Protein AF-A0A1N6M0A9-F1 (afdb_monomer)

Mean predicted aligned error: 18.54 Å

Sequence (261 aa):
MPAAARLGDNGSGHGCFPATPIMAGSGDVSINGKPAARVGDAIDCGGSVAAGSGNVLIGDTPYKSPTHKCGEGAAMEQSPFLRIQPLAEAPPFDWASLPFVEEVYERSAKNKQKVVEEKNSDVSGKINSQHLELVTRHPNAHSIARHGGSVTDEQLMHRALTGVAPDGHVKVVKGKTIFPPMSSAFHSDELLVRADQAVRNNGALQAIIAQNPNKSILTLTPKDVGDLGVDLGRGFERIAGSKFNPELQGATNMVENLRSV

Structure (mmCIF, N/CA/C/O backbone):
data_AF-A0A1N6M0A9-F1
#
_entry.id   AF-A0A1N6M0A9-F1
#
loop_
_atom_site.group_PDB
_atom_site.id
_atom_site.type_symbol
_atom_site.label_atom_id
_atom_site.label_alt_id
_atom_site.label_comp_id
_atom_site.label_asym_id
_atom_site.label_entity_id
_atom_site.label_seq_id
_atom_site.pdbx_PDB_ins_code
_atom_site.Cartn_x
_atom_site.Cartn_y
_atom_site.Cartn_z
_atom_site.occupancy
_atom_site.B_iso_or_equiv
_atom_site.auth_seq_id
_atom_site.auth_comp_id
_atom_site.auth_asym_id
_atom_site.auth_atom_id
_atom_site.pdbx_PDB_model_num
ATOM 1 N N . MET A 1 1 ? -16.000 -31.097 -6.245 1.00 53.91 1 MET A N 1
ATOM 2 C CA . MET A 1 1 ? -15.061 -30.190 -5.550 1.00 53.91 1 MET A CA 1
ATOM 3 C C . MET A 1 1 ? -13.866 -31.018 -5.106 1.00 53.91 1 MET A C 1
ATOM 5 O O . MET A 1 1 ? -14.115 -32.105 -4.592 1.00 53.91 1 MET A O 1
ATOM 9 N N . PRO A 1 2 ? -12.618 -30.588 -5.353 1.00 79.75 2 PRO A N 1
ATOM 10 C CA . PRO A 1 2 ? -11.449 -31.284 -4.820 1.00 79.75 2 PRO A CA 1
ATOM 11 C C . PRO A 1 2 ? -11.450 -31.245 -3.285 1.00 79.75 2 PRO A C 1
ATOM 13 O O . PRO A 1 2 ? -12.026 -30.336 -2.683 1.00 79.75 2 PRO A O 1
ATOM 16 N N . ALA A 1 3 ? -10.834 -32.249 -2.661 1.00 86.00 3 ALA A N 1
ATOM 17 C CA . ALA A 1 3 ? -10.652 -32.281 -1.213 1.00 86.00 3 ALA A CA 1
ATOM 18 C C . ALA A 1 3 ? -9.662 -31.192 -0.764 1.00 86.00 3 ALA A C 1
ATOM 20 O O . ALA A 1 3 ? -8.793 -30.777 -1.530 1.00 86.00 3 ALA A O 1
ATOM 21 N N . ALA A 1 4 ? -9.792 -30.738 0.482 1.00 89.38 4 ALA A N 1
ATOM 22 C CA . ALA A 1 4 ? -8.858 -29.781 1.060 1.00 89.38 4 ALA A CA 1
ATOM 23 C C . ALA A 1 4 ? -7.528 -30.460 1.422 1.00 89.38 4 ALA A C 1
ATOM 25 O O . ALA A 1 4 ? -7.531 -31.532 2.030 1.00 89.38 4 ALA A O 1
ATOM 26 N N . ALA A 1 5 ? -6.415 -29.814 1.076 1.00 92.44 5 ALA A N 1
ATOM 27 C CA . ALA A 1 5 ? -5.075 -30.259 1.444 1.00 92.44 5 ALA A CA 1
ATOM 28 C C . ALA A 1 5 ? -4.729 -29.840 2.881 1.00 92.44 5 ALA A C 1
ATOM 30 O O . ALA A 1 5 ? -5.163 -28.790 3.367 1.00 92.44 5 ALA A O 1
ATOM 31 N N . ARG A 1 6 ? -3.953 -30.673 3.575 1.00 95.50 6 ARG A N 1
ATOM 32 C CA . ARG A 1 6 ? -3.575 -30.501 4.984 1.00 95.50 6 ARG A CA 1
ATOM 33 C C . ARG A 1 6 ? -2.117 -30.882 5.199 1.00 95.50 6 ARG A C 1
ATOM 35 O O . ARG A 1 6 ? -1.514 -31.562 4.370 1.00 95.50 6 ARG A O 1
ATOM 42 N N . LEU A 1 7 ? -1.578 -30.507 6.354 1.00 91.19 7 LEU A N 1
ATOM 43 C CA . LEU A 1 7 ? -0.257 -30.933 6.801 1.00 91.19 7 LEU A CA 1
ATOM 44 C C . LEU A 1 7 ? -0.112 -32.464 6.714 1.00 91.19 7 LEU A C 1
ATOM 46 O O . LEU A 1 7 ? -0.933 -33.221 7.246 1.00 91.19 7 LEU A O 1
ATOM 50 N N . GLY A 1 8 ? 0.948 -32.912 6.044 1.00 89.56 8 GLY A N 1
ATOM 51 C CA . GLY A 1 8 ? 1.260 -34.320 5.821 1.00 89.56 8 GLY A CA 1
ATOM 52 C C . GLY A 1 8 ? 0.481 -35.010 4.695 1.00 89.56 8 GLY A C 1
ATOM 53 O O . GLY A 1 8 ? 0.678 -36.208 4.505 1.00 89.56 8 GLY A O 1
ATOM 54 N N . ASP A 1 9 ? -0.398 -34.319 3.959 1.00 93.62 9 ASP A N 1
ATOM 55 C CA . ASP A 1 9 ? -0.931 -34.858 2.701 1.00 93.62 9 ASP A CA 1
ATOM 56 C C . ASP A 1 9 ? 0.176 -34.799 1.617 1.00 93.62 9 ASP A C 1
ATOM 58 O O . ASP A 1 9 ? 0.979 -33.862 1.589 1.00 93.62 9 ASP A O 1
ATOM 62 N N . ASN A 1 10 ? 0.251 -35.811 0.744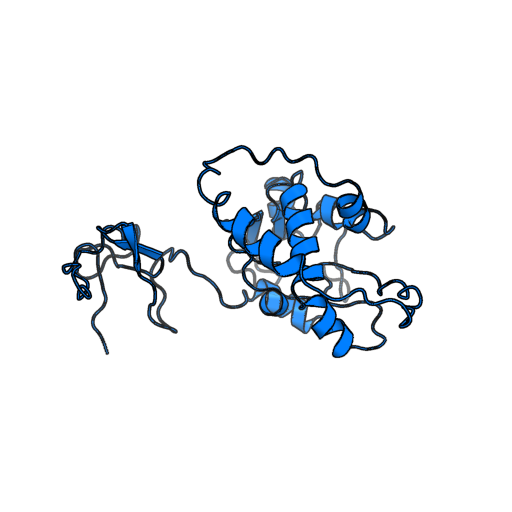 1.00 89.19 10 ASN A N 1
ATOM 63 C CA . ASN A 1 10 ? 1.337 -35.956 -0.237 1.00 89.19 10 ASN A CA 1
ATOM 64 C C . ASN A 1 10 ? 1.018 -35.294 -1.583 1.00 89.19 10 ASN A C 1
ATOM 66 O O . ASN A 1 10 ? -0.089 -35.427 -2.107 1.00 89.19 10 ASN A O 1
ATOM 70 N N . GLY A 1 11 ? 2.028 -34.656 -2.181 1.00 83.12 11 GLY A N 1
ATOM 71 C CA . GLY A 1 11 ? 2.017 -34.270 -3.592 1.00 83.12 11 GLY A CA 1
ATOM 72 C C . GLY A 1 11 ? 2.179 -35.474 -4.529 1.00 83.12 11 GLY A C 1
ATOM 73 O O . GLY A 1 11 ? 2.496 -36.579 -4.099 1.00 83.12 11 GLY A O 1
ATOM 74 N N . SER A 1 12 ? 1.993 -35.270 -5.835 1.00 82.69 12 SER A N 1
ATOM 75 C CA . SER A 1 12 ? 2.065 -36.354 -6.832 1.00 82.69 12 SER A CA 1
ATOM 76 C C . SER A 1 12 ? 3.487 -36.821 -7.173 1.00 82.69 12 SER A C 1
ATOM 78 O O . SER A 1 12 ? 3.640 -37.847 -7.831 1.00 82.69 12 SER A O 1
ATOM 80 N N . GLY A 1 13 ? 4.518 -36.065 -6.780 1.00 79.38 13 GLY A N 1
ATOM 81 C CA . GLY A 1 13 ? 5.868 -36.204 -7.337 1.00 79.38 13 GLY A CA 1
ATOM 82 C C . GLY A 1 13 ? 5.934 -35.773 -8.810 1.00 79.38 13 GLY A C 1
ATOM 83 O O . GLY A 1 13 ? 4.913 -35.416 -9.411 1.00 79.38 13 GLY A O 1
ATOM 84 N N . HIS A 1 14 ? 7.139 -35.777 -9.388 1.00 78.75 14 HIS A N 1
ATOM 85 C CA . HIS A 1 14 ? 7.357 -35.511 -10.816 1.00 78.75 14 HIS A CA 1
ATOM 86 C C . HIS A 1 14 ? 8.746 -35.966 -11.297 1.00 78.75 14 HIS A C 1
ATOM 88 O O . HIS A 1 14 ? 9.762 -35.761 -10.632 1.00 78.75 14 HIS A O 1
ATOM 94 N N . GLY A 1 15 ? 8.825 -36.514 -12.513 1.00 88.88 15 GLY A N 1
ATOM 95 C CA . GLY A 1 15 ? 10.093 -36.962 -13.098 1.00 88.88 15 GLY A CA 1
ATOM 96 C C . GLY A 1 15 ? 10.781 -38.021 -12.231 1.00 88.88 15 GLY A C 1
ATOM 97 O O . GLY A 1 15 ? 10.191 -39.056 -11.938 1.00 88.88 15 GLY A O 1
ATOM 98 N N . CYS A 1 16 ? 12.021 -37.754 -11.816 1.00 89.50 16 CYS A N 1
ATOM 99 C CA . CYS A 1 16 ? 12.779 -38.603 -10.893 1.00 89.50 16 CYS A CA 1
ATOM 100 C C . CYS A 1 16 ? 12.588 -38.244 -9.405 1.00 89.50 16 CYS A C 1
ATOM 102 O O . CYS A 1 16 ? 13.242 -38.846 -8.555 1.00 89.50 16 CYS A O 1
ATOM 104 N N . PHE A 1 17 ? 11.711 -37.288 -9.076 1.00 75.94 17 PHE A N 1
ATOM 105 C CA . PHE A 1 17 ? 11.435 -36.879 -7.699 1.00 75.94 17 PHE A CA 1
ATOM 106 C C . PHE A 1 17 ? 10.178 -37.582 -7.168 1.00 75.94 17 PHE A C 1
ATOM 108 O O . PHE A 1 17 ? 9.117 -37.487 -7.800 1.00 75.94 17 PHE A O 1
ATOM 115 N N . PRO A 1 18 ? 10.269 -38.288 -6.024 1.00 86.38 18 PRO A N 1
ATOM 116 C CA . PRO A 1 18 ? 9.131 -38.986 -5.443 1.00 86.38 18 PRO A CA 1
ATOM 117 C C . PRO A 1 18 ? 8.077 -38.007 -4.907 1.00 86.38 18 PRO A C 1
ATOM 119 O O . PRO A 1 18 ? 8.319 -36.810 -4.755 1.00 86.38 18 PRO A O 1
ATOM 122 N N . ALA A 1 19 ? 6.895 -38.538 -4.599 1.00 85.69 19 ALA A N 1
ATOM 123 C CA . ALA A 1 19 ? 5.874 -37.821 -3.847 1.00 85.69 19 ALA A CA 1
ATOM 124 C C . ALA A 1 19 ? 6.408 -37.405 -2.468 1.00 85.69 19 ALA A C 1
ATOM 126 O O . ALA A 1 19 ? 6.946 -38.236 -1.736 1.00 85.69 19 ALA A O 1
ATOM 127 N N . THR A 1 20 ? 6.224 -36.136 -2.110 1.00 82.12 20 THR A N 1
ATOM 128 C CA . THR A 1 20 ? 6.644 -35.569 -0.825 1.00 82.12 20 THR A CA 1
ATOM 129 C C . THR A 1 20 ? 5.464 -34.946 -0.077 1.00 82.12 20 THR A C 1
ATOM 131 O O . THR A 1 20 ? 4.518 -34.465 -0.717 1.00 82.12 20 THR A O 1
ATOM 134 N N . PRO A 1 21 ? 5.483 -34.963 1.268 1.00 90.19 21 PRO A N 1
ATOM 135 C CA . PRO A 1 21 ? 4.423 -34.382 2.078 1.00 90.19 21 PRO A CA 1
ATOM 136 C C . PRO A 1 21 ? 4.511 -32.855 2.151 1.00 90.19 21 PRO A C 1
ATOM 138 O O . PRO A 1 21 ? 5.579 -32.247 2.017 1.00 90.19 21 PRO A O 1
ATOM 141 N N . ILE A 1 22 ? 3.366 -32.241 2.445 1.00 88.62 22 ILE A N 1
ATOM 142 C CA . ILE A 1 22 ? 3.285 -30.854 2.907 1.00 88.62 22 ILE A CA 1
ATOM 143 C C . ILE A 1 22 ? 3.792 -30.780 4.353 1.00 88.62 22 ILE A C 1
ATOM 145 O O . ILE A 1 22 ? 3.324 -31.533 5.208 1.00 88.62 22 ILE A O 1
ATOM 149 N N . MET A 1 23 ? 4.715 -29.855 4.624 1.00 89.12 23 MET A N 1
ATOM 150 C CA . MET A 1 23 ? 5.458 -29.746 5.888 1.00 89.12 23 MET A CA 1
ATOM 151 C C . MET A 1 23 ? 5.064 -28.543 6.753 1.00 89.12 23 MET A C 1
ATOM 153 O O . MET A 1 23 ? 5.483 -28.459 7.905 1.00 89.12 23 MET A O 1
ATOM 157 N N . ALA A 1 24 ? 4.232 -27.638 6.236 1.00 84.69 24 ALA A N 1
ATOM 158 C CA . ALA A 1 24 ? 3.674 -26.514 6.985 1.00 84.69 24 ALA A CA 1
ATOM 159 C C . ALA A 1 24 ? 2.161 -26.371 6.741 1.00 84.69 24 ALA A C 1
ATOM 161 O O . ALA A 1 24 ? 1.627 -26.876 5.756 1.00 84.69 24 ALA A O 1
ATOM 162 N N . GLY A 1 25 ? 1.463 -25.703 7.656 1.00 86.38 25 GLY A N 1
ATOM 163 C CA . GLY A 1 25 ? 0.024 -25.454 7.571 1.00 86.38 25 GLY A CA 1
ATOM 164 C C . GLY A 1 25 ? -0.399 -24.286 8.461 1.00 86.38 25 GLY A C 1
ATOM 165 O O . GLY A 1 25 ? 0.423 -23.700 9.163 1.00 86.38 25 GLY A O 1
ATOM 166 N N . SER A 1 26 ? -1.686 -23.943 8.439 1.00 88.31 26 SER A N 1
ATOM 167 C CA . SER A 1 26 ? -2.262 -22.867 9.256 1.00 88.31 26 SER A CA 1
ATOM 168 C C . SER A 1 26 ? -2.139 -23.134 10.763 1.00 88.31 26 SER A C 1
ATOM 170 O O . SER A 1 26 ? -2.416 -24.243 11.216 1.00 88.31 26 SER A O 1
ATOM 172 N N . GLY A 1 27 ? -1.789 -22.101 11.539 1.00 85.31 27 GLY A N 1
ATOM 173 C CA . GLY A 1 27 ? -1.813 -22.148 13.007 1.00 85.31 27 GLY A CA 1
ATOM 174 C C . GLY A 1 27 ? -3.225 -22.141 13.604 1.00 85.31 27 GLY A C 1
ATOM 175 O O . GLY A 1 27 ? -3.448 -22.766 14.637 1.00 85.31 27 GLY A O 1
ATOM 176 N N . ASP A 1 28 ? -4.185 -21.517 12.915 1.00 84.56 28 ASP A N 1
ATOM 177 C CA . ASP A 1 28 ? -5.530 -21.266 13.456 1.00 84.56 28 ASP A CA 1
ATOM 178 C C . ASP A 1 28 ? -6.629 -22.133 12.834 1.00 84.56 28 ASP A C 1
ATOM 180 O O . ASP A 1 28 ? -7.705 -22.289 13.414 1.00 84.56 28 ASP A O 1
ATOM 184 N N . VAL A 1 29 ? -6.396 -22.701 11.644 1.00 89.31 29 VAL A N 1
ATOM 185 C CA . VAL A 1 29 ? -7.403 -23.505 10.939 1.00 89.31 29 VAL A CA 1
ATOM 186 C C . VAL A 1 29 ? -6.952 -24.950 10.795 1.00 89.31 29 VAL A C 1
ATOM 188 O O . VAL A 1 29 ? -5.959 -25.261 10.134 1.00 89.31 29 VAL A O 1
ATOM 191 N N . SER A 1 30 ? -7.755 -25.856 11.352 1.00 92.12 30 SER A N 1
ATOM 192 C CA . SER A 1 30 ? -7.597 -27.299 11.186 1.00 92.12 30 SER A CA 1
ATOM 193 C C . SER A 1 30 ? -8.731 -27.895 10.349 1.00 92.12 30 SER A C 1
ATOM 195 O O . SER A 1 30 ? -9.885 -27.479 10.435 1.00 92.12 30 SER A O 1
ATOM 197 N N . ILE A 1 31 ? -8.404 -28.891 9.526 1.00 92.19 31 ILE A N 1
ATOM 198 C CA . ILE A 1 31 ? -9.356 -29.669 8.729 1.00 92.19 31 ILE A CA 1
ATOM 199 C C . ILE A 1 31 ? -9.177 -31.132 9.110 1.00 92.19 31 ILE A C 1
ATOM 201 O O . ILE A 1 31 ? -8.108 -31.713 8.922 1.00 92.19 31 ILE A O 1
ATOM 205 N N . ASN A 1 32 ? -10.230 -31.740 9.658 1.00 93.38 32 ASN A N 1
ATOM 206 C CA . ASN A 1 32 ? -10.194 -33.109 10.186 1.00 93.38 32 ASN A CA 1
ATOM 207 C C . ASN A 1 32 ? -9.021 -33.333 11.164 1.00 93.38 32 ASN A C 1
ATOM 209 O O . ASN A 1 32 ? -8.300 -34.325 11.059 1.00 93.38 32 ASN A O 1
ATOM 213 N N . GLY A 1 33 ? -8.793 -32.376 12.070 1.00 93.44 33 GLY A N 1
ATOM 214 C CA . GLY A 1 33 ? -7.777 -32.472 13.124 1.00 93.44 33 GLY A CA 1
ATOM 215 C C . GLY A 1 33 ? -6.327 -32.254 12.678 1.00 93.44 33 GLY A C 1
ATOM 216 O O . GLY A 1 33 ? -5.425 -32.413 13.494 1.00 93.44 33 GLY A O 1
ATOM 217 N N . LYS A 1 34 ? -6.080 -31.883 11.416 1.00 91.19 34 LYS A N 1
ATOM 218 C CA . LYS A 1 34 ? -4.745 -31.516 10.917 1.00 91.19 34 LYS A CA 1
ATOM 219 C C . LYS A 1 34 ? -4.715 -30.057 10.454 1.00 91.19 34 LYS A C 1
ATOM 221 O O . LYS A 1 34 ? -5.723 -29.611 9.904 1.00 91.19 34 LYS A O 1
ATOM 226 N N . PRO A 1 35 ? -3.594 -29.331 10.612 1.00 92.31 35 PRO A N 1
ATOM 227 C CA . PRO A 1 35 ? -3.441 -27.982 10.066 1.00 92.31 35 PRO A CA 1
ATOM 228 C C . PRO A 1 35 ? -3.775 -27.928 8.572 1.00 92.31 35 PRO A C 1
ATOM 230 O O . PRO A 1 35 ? -3.326 -28.782 7.804 1.00 92.31 35 PRO A O 1
ATOM 233 N N . ALA A 1 36 ? -4.583 -26.955 8.158 1.00 92.81 36 ALA A N 1
ATOM 234 C CA . ALA A 1 36 ? -4.953 -26.777 6.758 1.00 92.81 36 ALA A CA 1
ATOM 235 C C . ALA A 1 36 ? -3.766 -26.247 5.940 1.00 92.81 36 ALA A C 1
ATOM 237 O O . ALA A 1 36 ? -3.101 -25.308 6.376 1.00 92.81 36 ALA A O 1
ATOM 238 N N . ALA A 1 37 ? -3.517 -26.822 4.762 1.00 89.44 37 ALA A N 1
ATOM 239 C CA . ALA A 1 37 ? -2.456 -26.369 3.868 1.00 89.44 37 ALA A CA 1
ATOM 240 C C . ALA A 1 37 ? -2.929 -25.207 2.983 1.00 89.44 37 ALA A C 1
ATOM 242 O O . ALA A 1 37 ? -4.099 -25.123 2.599 1.00 89.44 37 ALA A O 1
ATOM 243 N N . ARG A 1 38 ? -2.002 -24.313 2.648 1.00 89.56 38 ARG A N 1
ATOM 244 C CA . ARG A 1 38 ? -2.238 -23.037 1.969 1.00 89.56 38 ARG A CA 1
ATOM 245 C C . ARG A 1 38 ? -1.181 -22.793 0.902 1.00 89.56 38 ARG A C 1
ATOM 247 O O . ARG A 1 38 ? -0.107 -23.385 0.929 1.00 89.56 38 ARG A O 1
ATOM 254 N N . VAL A 1 39 ? -1.467 -21.864 -0.010 1.00 85.06 39 VAL A N 1
ATOM 255 C CA . VAL A 1 39 ? -0.461 -21.361 -0.959 1.00 85.06 39 VAL A CA 1
ATOM 256 C C . VAL A 1 39 ? 0.724 -20.789 -0.183 1.00 85.06 39 VAL A C 1
ATOM 258 O O . VAL A 1 39 ? 0.529 -19.997 0.737 1.00 85.06 39 VAL A O 1
ATOM 261 N N . GLY A 1 40 ? 1.934 -21.197 -0.560 1.00 80.75 40 GLY A N 1
ATOM 262 C CA . GLY A 1 40 ? 3.181 -20.794 0.087 1.00 80.75 40 GLY A CA 1
ATOM 263 C C . GLY A 1 40 ? 3.647 -21.695 1.235 1.00 80.75 40 GLY A C 1
ATOM 264 O O . GLY A 1 40 ? 4.806 -21.578 1.623 1.00 80.75 40 GLY A O 1
ATOM 265 N N . ASP A 1 41 ? 2.823 -22.621 1.742 1.00 85.38 41 ASP A N 1
ATOM 266 C CA . ASP A 1 41 ? 3.274 -23.565 2.773 1.00 85.38 41 ASP A CA 1
ATOM 267 C C . ASP A 1 41 ? 4.352 -24.513 2.202 1.00 85.38 41 ASP A C 1
ATOM 269 O O . ASP A 1 41 ? 4.263 -24.971 1.057 1.00 85.38 41 ASP A O 1
ATOM 273 N N . ALA A 1 42 ? 5.393 -24.782 2.996 1.00 81.56 42 ALA A N 1
ATOM 274 C CA . ALA A 1 42 ? 6.561 -25.558 2.582 1.00 81.56 42 ALA A CA 1
ATOM 275 C C . ALA A 1 42 ? 6.236 -27.040 2.318 1.00 81.56 42 ALA A C 1
ATOM 277 O O . ALA A 1 42 ? 5.402 -27.642 3.001 1.00 81.56 42 ALA A O 1
ATOM 278 N N . ILE A 1 43 ? 6.959 -27.642 1.371 1.00 83.25 43 ILE A N 1
ATOM 279 C CA . ILE A 1 43 ? 6.996 -29.094 1.132 1.00 83.25 43 ILE A CA 1
ATOM 280 C C . ILE A 1 43 ? 8.404 -29.636 1.403 1.00 83.25 43 ILE A C 1
ATOM 282 O O . ILE A 1 43 ? 9.387 -28.899 1.338 1.00 83.25 43 ILE A O 1
ATOM 286 N N . ASP A 1 44 ? 8.506 -30.934 1.676 1.00 79.19 44 ASP A N 1
ATOM 287 C CA . ASP A 1 44 ? 9.741 -31.573 2.164 1.00 79.19 44 ASP A CA 1
ATOM 288 C C . ASP A 1 44 ? 10.957 -31.422 1.225 1.00 79.19 44 ASP A C 1
ATOM 290 O O . ASP A 1 44 ? 12.096 -31.317 1.666 1.00 79.19 44 ASP A O 1
ATOM 294 N N . CYS A 1 45 ? 10.737 -31.311 -0.089 1.00 73.81 45 CYS A N 1
ATOM 295 C CA . CYS A 1 45 ? 11.818 -31.156 -1.072 1.00 73.81 45 CYS A CA 1
ATOM 296 C C . CYS A 1 45 ? 12.320 -29.708 -1.250 1.00 73.81 45 CYS A C 1
ATOM 298 O O . CYS A 1 45 ? 12.977 -29.409 -2.247 1.00 73.81 45 CYS A O 1
ATOM 300 N N . GLY A 1 46 ? 11.984 -28.799 -0.328 1.00 74.75 46 GLY A N 1
ATOM 301 C CA . GLY A 1 46 ? 12.406 -27.393 -0.367 1.00 74.75 46 GLY A CA 1
ATOM 302 C C . GLY A 1 46 ? 11.576 -26.492 -1.288 1.00 74.75 46 GLY A C 1
ATOM 303 O O . GLY A 1 46 ? 11.962 -25.354 -1.539 1.00 74.75 46 GLY A O 1
ATOM 304 N N . GLY A 1 47 ? 10.446 -26.987 -1.801 1.00 77.75 47 GLY A N 1
ATOM 305 C CA . GLY A 1 47 ? 9.469 -26.187 -2.544 1.00 77.75 47 GLY A CA 1
ATOM 306 C C . GLY A 1 47 ? 8.356 -25.628 -1.652 1.00 77.75 47 GLY A C 1
ATOM 307 O O . GLY A 1 47 ? 8.383 -25.763 -0.426 1.00 77.75 47 GLY A O 1
ATOM 308 N N . SER A 1 48 ? 7.313 -25.087 -2.280 1.00 85.06 48 SER A N 1
ATOM 309 C CA . SER A 1 48 ? 6.078 -24.683 -1.602 1.00 85.06 48 SER A CA 1
ATOM 310 C C . SER A 1 48 ? 4.835 -24.951 -2.454 1.00 85.06 48 SER A C 1
ATOM 312 O O . SER A 1 48 ? 4.919 -25.178 -3.664 1.00 85.06 48 SER A O 1
ATOM 314 N N . VAL A 1 49 ? 3.660 -24.945 -1.821 1.00 79.94 49 VAL A N 1
ATOM 315 C CA . VAL A 1 49 ? 2.370 -25.072 -2.513 1.00 79.94 49 VAL A CA 1
ATOM 316 C C . VAL A 1 49 ? 2.165 -23.873 -3.445 1.00 79.94 49 VAL A C 1
ATOM 318 O O . VAL A 1 49 ? 1.993 -22.743 -2.992 1.00 79.94 49 VAL A O 1
ATOM 321 N N . ALA A 1 50 ? 2.158 -24.125 -4.754 1.00 79.75 50 ALA A N 1
ATOM 322 C CA . ALA A 1 50 ? 2.180 -23.070 -5.769 1.00 79.75 50 ALA A CA 1
ATOM 323 C C . ALA A 1 50 ? 0.809 -22.438 -6.078 1.00 79.75 50 ALA A C 1
ATOM 325 O O . ALA A 1 50 ? 0.752 -21.315 -6.573 1.00 79.75 50 ALA A O 1
ATOM 326 N N . ALA A 1 51 ? -0.297 -23.146 -5.828 1.00 77.75 51 ALA A N 1
ATOM 327 C CA . ALA A 1 51 ? -1.643 -22.694 -6.183 1.00 77.75 51 ALA A CA 1
ATOM 328 C C . ALA A 1 51 ? -2.709 -23.243 -5.224 1.00 77.75 51 ALA A C 1
ATOM 330 O O . ALA A 1 51 ? -2.513 -24.270 -4.576 1.00 77.75 51 ALA A O 1
ATOM 331 N N . GLY A 1 52 ? -3.845 -22.548 -5.145 1.00 82.00 52 GLY A N 1
ATOM 332 C CA . GLY A 1 52 ? -4.971 -22.878 -4.273 1.00 82.00 52 GLY A CA 1
ATOM 333 C C . GLY A 1 52 ? -6.310 -22.471 -4.888 1.00 82.00 52 GLY A C 1
ATOM 334 O O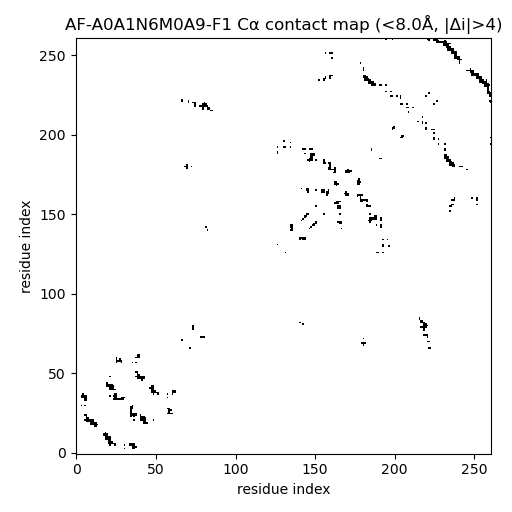 . GLY A 1 52 ? -6.397 -22.174 -6.079 1.00 82.00 52 GLY A O 1
ATOM 335 N N . SER A 1 53 ? -7.370 -22.468 -4.081 1.00 77.81 53 SER A N 1
ATOM 336 C CA . SER A 1 53 ? -8.693 -22.031 -4.539 1.00 77.81 53 SER A CA 1
ATOM 337 C C . SER A 1 53 ? -8.722 -20.524 -4.812 1.00 77.81 53 SER A C 1
ATOM 339 O O . SER A 1 53 ? -8.201 -19.741 -4.024 1.00 77.81 53 SER A O 1
ATOM 341 N N . GLY A 1 54 ? -9.393 -20.101 -5.886 1.00 73.94 54 GLY A N 1
ATOM 342 C CA . GLY A 1 54 ? -9.566 -18.680 -6.213 1.00 73.94 54 GLY A CA 1
ATOM 343 C C . GLY A 1 54 ? -10.611 -17.948 -5.359 1.00 73.94 54 GLY A C 1
ATOM 344 O O . GLY A 1 54 ? -10.713 -16.728 -5.437 1.00 73.94 54 GLY A O 1
ATOM 345 N N . ASN A 1 55 ? -11.413 -18.669 -4.569 1.00 72.62 55 ASN A N 1
ATOM 346 C CA . ASN A 1 55 ? -12.523 -18.101 -3.794 1.00 72.62 55 ASN A CA 1
ATOM 347 C C . ASN A 1 55 ? -12.630 -18.628 -2.351 1.00 72.62 55 ASN A C 1
ATOM 349 O O . ASN A 1 55 ? -13.579 -18.280 -1.652 1.00 72.62 55 ASN A O 1
ATOM 353 N N . VAL A 1 56 ? -11.686 -19.459 -1.901 1.00 76.88 56 VAL A N 1
ATOM 354 C CA . VAL A 1 56 ? -11.624 -19.957 -0.518 1.00 76.88 56 VAL A CA 1
ATOM 355 C C . VAL A 1 56 ? -10.256 -19.609 0.055 1.00 76.88 56 VAL A C 1
ATOM 357 O O . VAL A 1 56 ? -9.238 -20.032 -0.485 1.00 76.88 56 VAL A O 1
ATOM 360 N N . LEU A 1 57 ? -10.252 -18.847 1.150 1.00 81.69 57 LEU A N 1
ATOM 361 C CA . LEU A 1 57 ? -9.062 -18.392 1.871 1.00 81.69 57 LEU A CA 1
ATOM 362 C C . LEU A 1 57 ? -9.064 -19.025 3.268 1.00 81.69 57 LEU A C 1
ATOM 364 O O . LEU A 1 57 ? -10.118 -19.080 3.902 1.00 81.69 57 LEU A O 1
ATOM 368 N N . ILE A 1 58 ? -7.916 -19.521 3.739 1.00 79.88 58 ILE A N 1
ATOM 369 C CA . ILE A 1 58 ? -7.821 -20.317 4.972 1.00 79.88 58 ILE A CA 1
ATOM 370 C C . ILE A 1 58 ? -6.784 -19.713 5.928 1.00 79.88 58 ILE A C 1
ATOM 372 O O . ILE A 1 58 ? -5.589 -19.733 5.641 1.00 79.88 58 ILE A O 1
ATOM 376 N N . GLY A 1 59 ? -7.242 -19.233 7.090 1.00 74.38 59 GLY A N 1
ATOM 377 C CA . GLY A 1 59 ? -6.395 -18.631 8.132 1.00 74.38 59 GLY A CA 1
ATOM 378 C C . GLY A 1 59 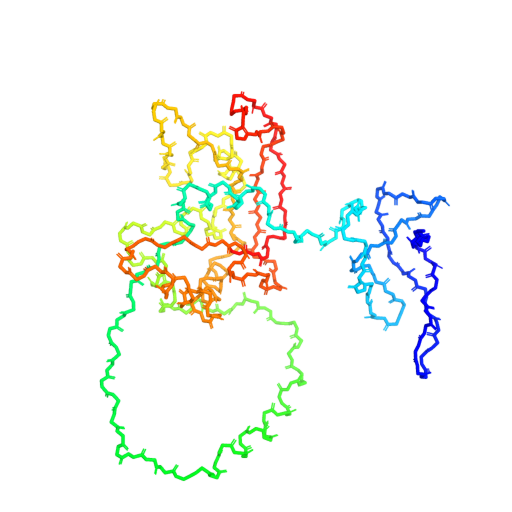? -5.549 -17.459 7.617 1.00 74.38 59 GLY A C 1
ATOM 379 O O . GLY A 1 59 ? -5.938 -16.776 6.666 1.00 74.38 59 GLY A O 1
ATOM 380 N N . ASP A 1 60 ? -4.348 -17.295 8.182 1.00 62.28 60 ASP A N 1
ATOM 381 C CA . ASP A 1 60 ? -3.363 -16.257 7.819 1.00 62.28 60 ASP A CA 1
ATOM 382 C C . ASP A 1 60 ? -2.606 -16.549 6.516 1.00 62.28 60 ASP A C 1
ATOM 384 O O . ASP A 1 60 ? -1.388 -16.393 6.451 1.00 62.28 60 ASP A O 1
ATOM 388 N N . THR A 1 61 ? -3.275 -17.119 5.508 1.00 50.78 61 THR A N 1
ATOM 389 C CA . THR A 1 61 ? -2.684 -17.415 4.188 1.00 50.78 61 THR A CA 1
ATOM 390 C C . THR A 1 61 ? -1.681 -16.313 3.795 1.00 50.78 61 THR A C 1
ATOM 392 O O . THR A 1 61 ? -2.114 -15.162 3.689 1.00 50.78 61 THR A O 1
ATOM 395 N N . PRO A 1 62 ? -0.386 -16.615 3.541 1.00 43.81 62 PRO A N 1
ATOM 396 C CA . PRO A 1 62 ? 0.630 -15.617 3.173 1.00 43.81 62 PRO A CA 1
ATOM 397 C C . PRO A 1 62 ? 0.423 -15.058 1.751 1.00 43.81 62 PRO A C 1
ATOM 399 O O . PRO A 1 62 ? 1.345 -14.577 1.100 1.00 43.81 62 PRO A O 1
ATOM 402 N N . TYR A 1 63 ? -0.813 -15.104 1.256 1.00 36.72 63 TYR A N 1
ATOM 403 C CA . TYR A 1 63 ? -1.221 -14.558 -0.017 1.00 36.72 63 TYR A CA 1
ATOM 404 C C . TYR A 1 63 ? -2.587 -13.876 0.114 1.00 36.72 63 TYR A C 1
ATOM 406 O O . TYR A 1 63 ? -3.645 -14.488 -0.036 1.00 36.72 63 TYR A O 1
ATOM 414 N N . LYS A 1 64 ? -2.543 -12.563 0.358 1.00 34.81 64 LYS A N 1
ATOM 415 C CA . LYS A 1 64 ? -3.519 -11.614 -0.178 1.00 34.81 64 LYS A CA 1
ATOM 416 C C . LYS A 1 64 ? -2.831 -10.850 -1.310 1.00 34.81 64 LYS A C 1
ATOM 418 O O . LYS A 1 64 ? -2.158 -9.861 -1.067 1.00 34.81 64 LYS A O 1
ATOM 423 N N . SER A 1 65 ? -3.042 -11.260 -2.555 1.00 40.94 65 SER A N 1
ATOM 424 C CA . SER A 1 65 ? -3.286 -10.255 -3.589 1.00 40.94 65 SER A CA 1
ATOM 425 C C . SER A 1 65 ? -4.664 -10.565 -4.168 1.00 40.94 65 SER A C 1
ATOM 427 O O . SER A 1 65 ? -4.924 -11.633 -4.718 1.00 40.94 65 SER A O 1
ATOM 429 N N . PRO A 1 66 ? -5.633 -9.729 -3.801 1.00 41.25 66 PRO A N 1
ATOM 430 C CA . PRO A 1 66 ? -6.243 -8.855 -4.782 1.00 41.25 66 PRO A CA 1
ATOM 431 C C . PRO A 1 66 ? -6.153 -7.431 -4.243 1.00 41.25 66 PRO A C 1
ATOM 433 O O . PRO A 1 66 ? -5.878 -7.240 -3.062 1.00 41.25 66 PRO A O 1
ATOM 436 N N . THR A 1 67 ? -6.387 -6.409 -5.060 1.00 41.91 67 THR A N 1
ATOM 437 C CA . THR A 1 67 ? -6.516 -5.045 -4.532 1.00 41.91 67 THR A CA 1
ATOM 438 C C . THR A 1 67 ? -7.298 -5.006 -3.240 1.00 41.91 67 THR A C 1
ATOM 440 O O . THR A 1 67 ? -8.489 -5.318 -3.214 1.00 41.91 67 THR A O 1
ATOM 443 N N . HIS A 1 68 ? -6.616 -4.608 -2.175 1.00 41.44 68 HIS A N 1
ATOM 444 C CA . HIS A 1 68 ? -7.275 -4.263 -0.942 1.00 41.44 68 HIS A CA 1
ATOM 445 C C . HIS A 1 68 ? -8.302 -3.161 -1.256 1.00 41.44 68 HIS A C 1
ATOM 447 O O . HIS A 1 68 ? -8.014 -2.233 -2.021 1.00 41.44 68 HIS A O 1
ATOM 453 N N . LYS A 1 69 ? -9.481 -3.199 -0.617 1.00 41.41 69 LYS A N 1
ATOM 454 C CA . LYS A 1 69 ? -10.436 -2.067 -0.629 1.00 41.41 69 LYS A CA 1
ATOM 455 C C . LYS A 1 69 ? -9.771 -0.738 -0.233 1.00 41.41 69 LYS A C 1
ATOM 457 O O . LYS A 1 69 ? -10.301 0.331 -0.532 1.00 41.41 69 LYS A O 1
ATOM 462 N N . CYS A 1 70 ? -8.602 -0.796 0.411 1.00 40.25 70 CYS A N 1
ATOM 463 C CA . CYS A 1 70 ? -7.790 0.367 0.731 1.00 40.25 70 CYS A CA 1
ATOM 464 C C . CYS A 1 70 ? -7.233 1.112 -0.499 1.00 40.25 70 CYS A C 1
ATOM 466 O O . CYS A 1 70 ? -7.099 2.330 -0.436 1.00 40.25 70 CYS A O 1
ATOM 468 N N . GLY A 1 71 ? -6.992 0.427 -1.623 1.00 41.88 71 GLY A N 1
ATOM 469 C CA . GLY A 1 71 ? -6.596 1.045 -2.893 1.00 41.88 71 GLY A CA 1
ATOM 470 C C . GLY A 1 71 ? -7.786 1.418 -3.780 1.00 41.88 71 GLY A C 1
ATOM 471 O O . GLY A 1 71 ? -7.703 2.348 -4.575 1.00 41.88 71 GLY A O 1
ATOM 472 N N . GLU A 1 72 ? -8.927 0.744 -3.615 1.00 41.31 72 GLU A N 1
ATOM 473 C CA . GLU A 1 72 ? -10.138 0.981 -4.413 1.00 41.31 72 GLU A CA 1
ATOM 474 C C . GLU A 1 72 ? -10.753 2.363 -4.141 1.00 41.31 72 GLU A C 1
ATOM 476 O O . GLU A 1 72 ? -11.149 3.066 -5.068 1.00 41.31 72 GLU A O 1
ATOM 481 N N . GLY A 1 73 ? -10.757 2.810 -2.879 1.00 43.22 73 GLY A N 1
ATOM 482 C CA . GLY A 1 73 ? -11.217 4.154 -2.515 1.00 43.22 73 GLY A CA 1
ATOM 483 C C . GLY A 1 73 ? -10.320 5.272 -3.058 1.00 43.22 73 GLY A C 1
ATOM 484 O O . GLY A 1 73 ? -10.832 6.282 -3.536 1.00 43.22 73 GLY A O 1
ATOM 485 N N . ALA A 1 74 ? -8.997 5.077 -3.037 1.00 44.09 74 ALA A N 1
ATOM 486 C CA . ALA A 1 74 ? -8.036 6.017 -3.612 1.00 44.09 74 ALA A CA 1
ATOM 487 C C . ALA A 1 74 ? -8.143 6.073 -5.146 1.00 44.09 74 ALA A C 1
ATOM 489 O O . ALA A 1 74 ? -8.102 7.164 -5.712 1.00 44.09 74 ALA A O 1
ATOM 490 N N . ALA A 1 75 ? -8.375 4.929 -5.797 1.00 39.09 75 ALA A N 1
ATOM 491 C CA . ALA A 1 75 ? -8.598 4.819 -7.237 1.00 39.09 75 ALA A CA 1
ATOM 492 C C . ALA A 1 75 ? -9.921 5.469 -7.687 1.00 39.09 75 ALA A C 1
ATOM 494 O O . ALA A 1 75 ? -9.934 6.239 -8.645 1.00 39.09 75 ALA A O 1
ATOM 495 N N . MET A 1 76 ? -11.025 5.222 -6.970 1.00 40.91 76 MET A N 1
ATOM 496 C CA . MET A 1 76 ? -12.338 5.823 -7.257 1.00 40.91 76 MET A CA 1
ATOM 497 C C . MET A 1 76 ? -12.371 7.339 -7.010 1.00 40.91 76 MET A C 1
ATOM 499 O O . MET A 1 76 ? -13.113 8.050 -7.682 1.00 40.91 76 MET A O 1
ATOM 503 N N . GLU A 1 77 ? -11.593 7.841 -6.046 1.00 42.84 77 GLU A N 1
ATOM 504 C CA . GLU A 1 77 ? -11.540 9.269 -5.687 1.00 42.84 77 GLU A CA 1
ATOM 505 C C . GLU A 1 77 ? -10.360 10.027 -6.312 1.00 42.84 77 GLU A C 1
ATOM 507 O O . GLU A 1 77 ? -10.162 11.195 -5.981 1.00 42.84 77 GLU A O 1
ATOM 512 N N . GLN A 1 78 ? -9.556 9.383 -7.167 1.00 43.09 78 GLN A N 1
ATOM 513 C CA . GLN A 1 78 ? -8.333 9.963 -7.746 1.00 43.09 78 GLN A CA 1
ATOM 514 C C . GLN A 1 78 ? -7.389 10.558 -6.680 1.00 43.09 78 GLN A C 1
ATOM 516 O O . GLN A 1 78 ? -6.813 11.632 -6.848 1.00 43.09 78 GLN A O 1
ATOM 521 N N . SER A 1 79 ? -7.247 9.873 -5.541 1.00 43.62 79 SER A N 1
ATOM 522 C CA . SER A 1 79 ? -6.340 10.291 -4.465 1.00 43.62 79 SER A CA 1
ATOM 523 C C . SER A 1 79 ? -4.906 9.917 -4.854 1.00 43.62 79 SER A C 1
ATOM 525 O O . SER A 1 79 ? -4.638 8.728 -5.011 1.00 43.62 79 SER A O 1
ATOM 527 N N . PRO A 1 80 ? -3.969 10.863 -5.029 1.00 36.41 80 PRO A N 1
ATOM 528 C CA . PRO A 1 80 ? -2.602 10.524 -5.413 1.00 36.41 80 PRO A CA 1
ATOM 529 C C . PRO A 1 80 ? -1.867 9.867 -4.236 1.00 36.41 80 PRO A C 1
ATOM 531 O O . PRO A 1 80 ? -1.783 10.459 -3.160 1.00 36.41 80 PRO A O 1
ATOM 534 N N . PHE A 1 81 ? -1.335 8.658 -4.442 1.00 40.12 81 PHE A N 1
ATOM 535 C CA . PHE A 1 81 ? -0.443 7.988 -3.482 1.00 40.12 81 PHE A CA 1
ATOM 536 C C . PHE A 1 81 ? 1.024 8.418 -3.680 1.00 40.12 81 PHE A C 1
ATOM 538 O O . PHE A 1 81 ? 1.766 8.552 -2.715 1.00 40.12 81 PHE A O 1
ATOM 545 N N . LEU A 1 82 ? 1.409 8.776 -4.911 1.00 37.84 82 LEU A N 1
ATOM 546 C CA . LEU A 1 82 ? 2.680 9.417 -5.254 1.00 37.84 82 LEU A CA 1
ATOM 547 C C . LEU A 1 82 ? 2.437 10.434 -6.382 1.00 37.84 82 LEU A C 1
ATOM 549 O O . LEU A 1 82 ? 1.813 10.107 -7.390 1.00 37.84 82 LEU A O 1
ATOM 553 N N . ARG A 1 83 ? 2.912 11.676 -6.227 1.00 35.81 83 ARG A N 1
ATOM 554 C CA . ARG A 1 83 ? 2.837 12.718 -7.266 1.00 35.81 83 ARG A CA 1
ATOM 555 C C . ARG A 1 83 ? 4.153 12.716 -8.048 1.00 35.81 83 ARG A C 1
ATOM 557 O O . ARG A 1 83 ? 5.158 13.198 -7.538 1.00 35.81 83 ARG A O 1
ATOM 564 N N . ILE A 1 84 ? 4.150 12.169 -9.261 1.00 35.19 84 ILE A N 1
ATOM 565 C CA . ILE A 1 84 ? 5.320 12.159 -10.154 1.00 35.19 84 ILE A CA 1
ATOM 566 C C . ILE A 1 84 ? 5.141 13.246 -11.225 1.00 35.19 84 ILE A C 1
ATOM 568 O O . ILE A 1 84 ? 4.053 13.407 -11.774 1.00 35.19 84 ILE A O 1
ATOM 572 N N . GLN A 1 85 ? 6.197 14.026 -11.474 1.00 40.41 85 GLN A N 1
ATOM 573 C CA . GLN A 1 85 ? 6.238 15.078 -12.498 1.00 40.41 85 GLN A CA 1
ATOM 574 C C . GLN A 1 85 ? 6.225 14.504 -13.931 1.00 40.41 85 GLN A C 1
ATOM 576 O O . GLN A 1 85 ? 6.617 13.351 -14.121 1.00 40.41 85 GLN A O 1
ATOM 581 N N . PRO A 1 86 ? 5.828 15.299 -14.949 1.00 36.41 86 PRO A N 1
ATOM 582 C CA . PRO A 1 86 ? 6.020 14.930 -16.349 1.00 36.41 86 PRO A CA 1
ATOM 583 C C . PRO A 1 86 ? 7.514 14.834 -16.699 1.00 36.41 86 PRO A C 1
ATOM 585 O O . PRO A 1 86 ? 8.344 15.566 -16.160 1.00 36.41 86 PRO A O 1
ATOM 588 N N . LEU A 1 87 ? 7.831 13.891 -17.589 1.00 35.22 87 LEU A N 1
ATOM 589 C CA . LEU A 1 87 ? 9.175 13.571 -18.065 1.00 35.22 87 LEU A CA 1
ATOM 590 C C . LEU A 1 87 ? 9.826 14.808 -18.710 1.00 35.22 87 LEU A C 1
ATOM 592 O O . LEU A 1 87 ? 9.200 15.462 -19.542 1.00 35.22 87 LEU A O 1
ATOM 596 N N . ALA A 1 88 ? 11.066 15.125 -18.331 1.00 37.78 88 ALA A N 1
ATOM 597 C CA . ALA A 1 88 ? 11.867 16.115 -19.047 1.00 37.78 88 ALA A CA 1
ATOM 598 C C . ALA A 1 88 ? 12.045 15.668 -20.509 1.00 37.78 88 ALA A C 1
ATOM 600 O O . ALA A 1 88 ? 12.268 14.483 -20.765 1.00 37.78 88 ALA A O 1
ATOM 601 N N . GLU A 1 89 ? 11.924 16.611 -21.445 1.00 40.09 89 GLU A N 1
ATOM 602 C CA . GLU A 1 89 ? 12.108 16.392 -22.884 1.00 40.09 89 GLU A CA 1
ATOM 603 C C . GLU A 1 89 ? 13.424 15.634 -23.143 1.00 40.09 89 GLU A C 1
ATOM 605 O O . GLU A 1 89 ? 14.485 16.033 -22.652 1.00 40.09 89 GLU A O 1
ATOM 610 N N . ALA A 1 90 ? 13.360 14.524 -23.882 1.00 37.72 90 ALA A N 1
ATOM 611 C CA . ALA A 1 90 ? 14.553 13.761 -24.232 1.00 37.72 90 ALA A CA 1
ATOM 612 C C . ALA A 1 90 ? 15.477 14.614 -25.125 1.00 37.72 90 ALA A C 1
ATOM 614 O O . ALA A 1 90 ? 14.983 15.281 -26.039 1.00 37.72 90 ALA A O 1
ATOM 615 N N . PRO A 1 91 ? 16.807 14.601 -24.908 1.00 42.31 91 PRO A N 1
ATOM 616 C CA . PRO A 1 91 ? 17.724 15.261 -25.826 1.00 42.31 91 PRO A CA 1
ATOM 617 C C . PRO A 1 91 ? 17.626 14.612 -27.218 1.00 42.31 91 PRO A C 1
ATOM 619 O O . PRO A 1 91 ? 17.362 13.408 -27.313 1.00 42.31 91 PRO A O 1
ATOM 622 N N . PRO A 1 92 ? 17.828 15.379 -28.303 1.00 44.09 92 PRO A N 1
ATOM 623 C CA . PRO A 1 92 ? 17.709 14.859 -29.657 1.00 44.09 92 PRO A CA 1
ATOM 624 C C . PRO A 1 92 ? 18.700 13.712 -29.880 1.00 44.09 92 PRO A C 1
ATOM 626 O O . PRO A 1 92 ? 19.904 13.850 -29.670 1.00 44.09 92 PRO A O 1
ATOM 629 N N . PHE A 1 93 ? 18.155 12.570 -30.290 1.00 44.09 93 PHE A N 1
ATOM 630 C CA . PHE A 1 93 ? 18.898 11.376 -30.664 1.00 44.09 93 PHE A CA 1
ATOM 631 C C . PHE A 1 93 ? 19.371 11.523 -32.117 1.00 44.09 93 PHE A C 1
ATOM 633 O O . PHE A 1 93 ? 18.551 11.700 -33.019 1.00 44.09 93 PHE A O 1
ATOM 640 N N . ASP A 1 94 ? 20.686 11.479 -32.337 1.00 41.97 94 ASP A N 1
ATOM 641 C CA . ASP A 1 94 ? 21.302 11.521 -33.666 1.00 41.97 94 ASP A CA 1
ATOM 642 C C . ASP A 1 94 ? 21.458 10.094 -34.220 1.00 41.97 94 ASP A C 1
ATOM 644 O O . ASP A 1 94 ? 21.990 9.200 -33.562 1.00 41.97 94 ASP A O 1
ATOM 648 N N . TRP A 1 95 ? 20.968 9.873 -35.437 1.00 39.28 95 TRP A N 1
ATOM 649 C CA . TRP A 1 95 ? 20.909 8.579 -36.118 1.00 39.28 95 TRP A CA 1
ATOM 650 C C . TRP A 1 95 ? 22.207 8.221 -36.866 1.00 39.28 95 TRP A C 1
ATOM 652 O O . TRP A 1 95 ? 22.266 7.185 -37.528 1.00 39.28 95 TRP A O 1
ATOM 662 N N . ALA A 1 96 ? 23.255 9.043 -36.770 1.00 40.00 96 ALA A N 1
ATOM 663 C CA . ALA A 1 96 ? 24.442 8.928 -37.615 1.00 40.00 96 ALA A CA 1
ATOM 664 C C . ALA A 1 96 ? 25.622 8.108 -37.046 1.00 40.00 96 ALA A C 1
ATOM 666 O O . ALA A 1 96 ? 26.725 8.194 -37.585 1.00 40.00 96 ALA A O 1
ATOM 667 N N . SER A 1 97 ? 25.475 7.302 -35.988 1.00 44.91 97 SER A N 1
ATOM 668 C CA . SER A 1 97 ? 26.605 6.487 -35.492 1.00 44.91 97 SER A CA 1
ATOM 669 C C . SER A 1 97 ? 26.177 5.186 -34.816 1.00 44.91 97 SER A C 1
ATOM 671 O O . SER A 1 97 ? 26.052 5.102 -33.598 1.00 44.91 97 SER A O 1
ATOM 673 N N . LEU A 1 98 ? 26.020 4.135 -35.619 1.00 40.72 98 LEU A N 1
ATOM 674 C CA . LEU A 1 98 ? 26.080 2.754 -35.143 1.00 40.72 98 LEU A CA 1
ATOM 675 C C . LEU A 1 98 ? 27.451 2.163 -35.499 1.00 40.72 98 LEU A C 1
ATOM 677 O O . LEU A 1 98 ? 27.730 2.004 -36.689 1.00 40.72 98 LEU A O 1
ATOM 681 N N . PRO A 1 99 ? 28.278 1.734 -34.531 1.00 37.72 99 PRO A N 1
ATOM 682 C CA . PRO A 1 99 ? 29.217 0.661 -34.770 1.00 37.72 99 PRO A CA 1
ATOM 683 C C . PRO A 1 99 ? 28.546 -0.677 -34.422 1.00 37.72 99 PRO A C 1
ATOM 685 O O . PRO A 1 99 ? 28.175 -0.957 -33.284 1.00 37.72 99 PRO A O 1
ATOM 688 N N . PHE A 1 100 ? 28.335 -1.449 -35.484 1.00 37.72 100 PHE A N 1
ATOM 689 C CA . PHE A 1 100 ? 28.364 -2.907 -35.605 1.00 37.72 100 PHE A CA 1
ATOM 690 C C . PHE A 1 100 ? 28.693 -3.705 -34.320 1.00 37.72 100 PHE A C 1
ATOM 692 O O . PHE A 1 100 ? 29.735 -3.533 -33.691 1.00 37.72 100 PHE A O 1
ATOM 699 N N . VAL A 1 101 ? 27.774 -4.601 -33.953 1.00 50.7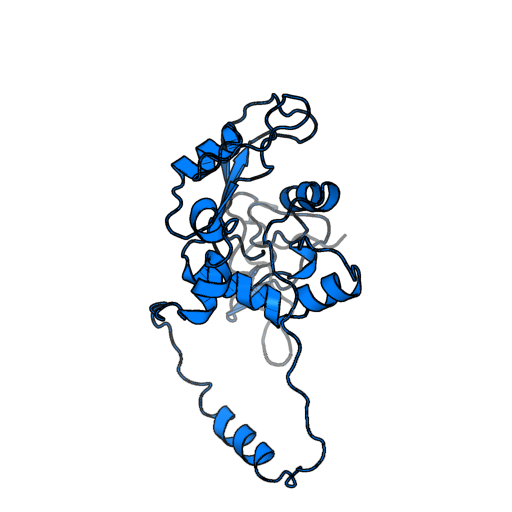2 101 VAL A N 1
ATOM 700 C CA . VAL A 1 101 ? 27.696 -5.298 -32.665 1.00 50.72 101 VAL A CA 1
ATOM 701 C C . VAL A 1 101 ? 28.341 -6.686 -32.741 1.00 50.72 101 VAL A C 1
ATOM 703 O O . VAL A 1 101 ? 27.698 -7.636 -33.169 1.00 50.72 101 VAL A O 1
ATOM 706 N N . GLU A 1 102 ? 29.568 -6.814 -32.236 1.00 47.25 102 GLU A N 1
ATOM 707 C CA . GLU A 1 102 ? 30.173 -8.104 -31.835 1.00 47.25 102 GLU A CA 1
ATOM 708 C C . GLU A 1 102 ? 30.398 -8.152 -30.299 1.00 47.25 102 GLU A C 1
ATOM 710 O O . GLU A 1 102 ? 30.395 -9.205 -29.669 1.00 47.25 102 GLU A O 1
ATOM 715 N N . GLU A 1 103 ? 30.483 -6.991 -29.637 1.00 43.84 103 GLU A N 1
ATOM 716 C CA . GLU A 1 103 ? 30.890 -6.865 -28.225 1.00 43.84 103 GLU A CA 1
ATOM 717 C C . GLU A 1 103 ? 29.752 -7.112 -27.205 1.00 43.84 103 GLU A C 1
ATOM 719 O O . GLU A 1 103 ? 29.982 -7.347 -26.015 1.00 43.84 103 GLU A O 1
ATOM 724 N N . VAL A 1 104 ? 28.492 -7.106 -27.658 1.00 45.50 104 VAL A N 1
ATOM 725 C CA . VAL A 1 104 ? 27.320 -7.352 -26.794 1.00 45.50 104 VAL A CA 1
ATOM 726 C C . VAL A 1 104 ? 27.155 -8.843 -26.478 1.00 45.50 104 VAL A C 1
ATOM 728 O O . VAL A 1 104 ? 26.644 -9.188 -25.410 1.00 45.50 104 VAL A O 1
ATOM 731 N N . TYR A 1 105 ? 27.640 -9.740 -27.345 1.00 42.81 105 TYR A N 1
ATOM 732 C CA . TYR A 1 105 ? 27.475 -11.181 -27.139 1.00 42.81 105 TYR A CA 1
ATOM 733 C C . TYR A 1 105 ? 28.463 -11.746 -26.103 1.00 42.81 105 TYR A C 1
ATOM 735 O O . TYR A 1 105 ? 28.091 -12.591 -25.286 1.00 42.81 105 TYR A O 1
ATOM 743 N N . GLU A 1 106 ? 29.685 -11.211 -26.022 1.00 46.38 106 GLU A N 1
ATOM 744 C CA . GLU A 1 106 ? 30.673 -11.666 -25.031 1.00 46.38 106 GLU A CA 1
ATOM 745 C C . GLU A 1 106 ? 30.372 -11.197 -23.597 1.00 46.38 106 GLU A C 1
ATOM 747 O O . GLU A 1 106 ? 30.677 -11.902 -22.626 1.00 46.38 106 GLU A O 1
ATOM 752 N N . ARG A 1 107 ? 29.700 -10.047 -23.430 1.00 45.88 107 ARG A N 1
ATOM 753 C CA . ARG A 1 107 ? 29.255 -9.566 -22.106 1.00 45.88 107 ARG A CA 1
ATOM 754 C C . ARG A 1 107 ? 28.205 -10.475 -21.466 1.00 45.88 107 ARG A C 1
ATOM 756 O O . ARG A 1 107 ? 28.181 -10.600 -20.243 1.00 45.88 107 ARG A O 1
ATOM 763 N N . SER A 1 108 ? 27.389 -11.155 -22.272 1.00 45.91 108 SER A N 1
ATOM 764 C CA . SER A 1 108 ? 26.358 -12.079 -21.781 1.00 45.91 108 SER A CA 1
ATOM 765 C C . SER A 1 108 ? 26.948 -13.404 -21.267 1.00 45.91 108 SER A C 1
ATOM 767 O O . SER A 1 108 ? 26.425 -14.004 -20.328 1.00 45.91 108 SER A O 1
ATOM 769 N N . ALA A 1 109 ? 28.098 -13.833 -21.803 1.00 48.09 109 ALA A N 1
ATOM 770 C CA . ALA A 1 109 ? 28.769 -15.063 -21.379 1.00 48.09 109 ALA A CA 1
ATOM 771 C C . ALA A 1 109 ? 29.544 -14.909 -20.054 1.00 48.09 109 ALA A C 1
ATOM 773 O O . ALA A 1 109 ? 29.527 -15.821 -19.228 1.00 48.09 109 ALA A O 1
ATOM 774 N N . LYS A 1 110 ? 30.160 -13.746 -19.793 1.00 43.38 110 LYS A N 1
ATOM 775 C CA . LYS A 1 110 ? 30.880 -13.492 -18.525 1.00 43.38 110 LYS A CA 1
ATOM 776 C C . LYS A 1 110 ? 29.954 -13.196 -17.339 1.00 43.38 110 LYS A C 1
ATOM 778 O O . LYS A 1 110 ? 30.341 -13.431 -16.198 1.00 43.38 110 LYS A O 1
ATOM 783 N N . ASN A 1 111 ? 28.716 -12.757 -17.582 1.00 44.12 111 ASN A N 1
ATOM 784 C CA . ASN A 1 111 ? 27.764 -12.453 -16.507 1.00 44.12 111 ASN A CA 1
ATOM 785 C C . ASN A 1 111 ? 27.024 -13.692 -15.955 1.00 44.12 111 ASN A C 1
ATOM 787 O O . ASN A 1 111 ? 26.303 -13.594 -14.967 1.00 44.12 111 ASN A O 1
ATOM 791 N N . LYS A 1 112 ? 27.230 -14.880 -16.546 1.00 42.91 112 LYS A N 1
ATOM 792 C CA . LYS A 1 112 ? 26.672 -16.155 -16.054 1.00 42.91 112 LYS A CA 1
ATOM 793 C C . LYS A 1 112 ? 27.487 -16.817 -14.936 1.00 42.91 112 LYS A C 1
ATOM 795 O O . LYS A 1 112 ? 26.998 -17.758 -14.323 1.00 42.91 112 LYS A O 1
ATOM 800 N N . GLN A 1 113 ? 28.691 -16.324 -14.636 1.00 42.59 113 GLN A N 1
ATOM 801 C CA . GLN A 1 113 ? 29.528 -16.839 -13.541 1.00 42.59 113 GLN A CA 1
ATOM 802 C C . GLN A 1 113 ? 29.493 -15.984 -12.264 1.00 42.59 113 GLN A C 1
ATOM 804 O O . GLN A 1 113 ? 30.078 -16.384 -11.267 1.00 42.59 113 GLN A O 1
ATOM 809 N N . LYS A 1 114 ? 28.761 -14.860 -12.245 1.00 32.22 114 LYS A N 1
ATOM 810 C CA . LYS A 1 114 ? 28.616 -13.995 -11.057 1.00 32.22 114 LYS A CA 1
ATOM 811 C C . LYS A 1 114 ? 27.245 -14.109 -10.365 1.00 32.22 114 LYS A C 1
ATOM 813 O O . LYS A 1 114 ? 26.844 -13.205 -9.647 1.00 32.22 114 LYS A O 1
ATOM 818 N N . VAL A 1 115 ? 26.516 -15.201 -10.618 1.00 40.06 115 VAL A N 1
ATOM 819 C CA . VAL A 1 115 ? 25.201 -15.511 -10.003 1.00 40.06 115 VAL A CA 1
ATOM 820 C C . VAL A 1 115 ? 25.331 -16.557 -8.880 1.00 40.06 115 VAL A C 1
ATOM 822 O O . VAL A 1 115 ? 24.361 -16.906 -8.215 1.00 40.06 115 VAL A O 1
ATOM 825 N N . VAL A 1 116 ? 26.544 -17.039 -8.613 1.00 40.97 116 VAL A N 1
ATOM 826 C CA . VAL A 1 116 ? 26.840 -17.906 -7.471 1.00 40.97 116 VAL A CA 1
ATOM 827 C C . VAL A 1 116 ? 27.678 -17.077 -6.502 1.00 40.97 116 VAL A C 1
ATOM 829 O O . VAL A 1 116 ? 28.791 -16.714 -6.849 1.00 40.97 116 VAL A O 1
ATOM 832 N N . GLU A 1 117 ? 27.105 -16.778 -5.333 1.00 37.62 117 GLU A N 1
ATOM 833 C CA . GLU A 1 117 ? 27.599 -15.894 -4.254 1.00 37.62 117 GLU A CA 1
ATOM 834 C C . GLU A 1 117 ? 27.048 -14.462 -4.243 1.00 37.62 117 GLU A C 1
ATOM 836 O O . GLU A 1 117 ? 27.778 -13.495 -4.387 1.00 37.62 117 GLU A O 1
ATOM 841 N N . GLU A 1 118 ? 25.766 -14.325 -3.908 1.00 34.09 118 GLU A N 1
ATOM 842 C CA . GLU A 1 118 ? 25.342 -13.291 -2.953 1.00 34.09 118 GLU A CA 1
ATOM 843 C C . GLU A 1 118 ? 24.400 -13.956 -1.941 1.00 34.09 118 GLU A C 1
ATOM 845 O O . GLU A 1 118 ? 23.176 -13.982 -2.049 1.00 34.09 118 GLU A O 1
ATOM 850 N N . LYS A 1 119 ? 25.037 -14.619 -0.969 1.00 34.97 119 LYS A N 1
ATOM 851 C CA . LYS A 1 119 ? 24.445 -14.897 0.338 1.00 34.97 119 LYS A CA 1
ATOM 852 C C . LYS A 1 119 ? 24.148 -13.558 1.008 1.00 34.97 119 LYS A C 1
ATOM 854 O O . LYS A 1 119 ? 24.988 -12.671 0.928 1.00 34.97 119 LYS A O 1
ATOM 859 N N . ASN A 1 120 ? 23.014 -13.486 1.709 1.00 45.84 120 ASN A N 1
ATOM 860 C CA . ASN A 1 120 ? 22.716 -12.566 2.814 1.00 45.84 120 ASN A CA 1
ATOM 861 C C . ASN A 1 120 ? 23.855 -11.587 3.149 1.00 45.84 120 ASN A C 1
ATOM 863 O O . ASN A 1 120 ? 24.770 -11.922 3.902 1.00 45.84 120 ASN A O 1
ATOM 867 N N . SER A 1 121 ? 23.758 -10.369 2.631 1.00 28.36 121 SER A N 1
ATOM 868 C CA . SER A 1 121 ? 24.524 -9.236 3.130 1.00 28.36 121 SER A CA 1
ATOM 869 C C . SER A 1 121 ? 23.624 -8.012 3.113 1.00 28.36 121 SER A C 1
ATOM 871 O O . SER A 1 121 ? 23.291 -7.494 2.053 1.00 28.36 121 SER A O 1
ATOM 873 N N . ASP A 1 122 ? 23.197 -7.631 4.312 1.00 36.47 122 ASP A N 1
ATOM 874 C CA . ASP A 1 122 ? 23.188 -6.247 4.773 1.00 36.47 122 ASP A CA 1
ATOM 875 C C . ASP A 1 122 ? 22.669 -5.215 3.755 1.00 36.47 122 ASP A C 1
ATOM 877 O O . ASP A 1 122 ? 23.406 -4.718 2.901 1.00 36.47 122 ASP A O 1
ATOM 881 N N . VAL A 1 123 ? 21.385 -4.861 3.873 1.00 42.47 123 VAL A N 1
ATOM 882 C CA . VAL A 1 123 ? 20.809 -3.678 3.218 1.00 42.47 123 VAL A CA 1
ATOM 883 C C . VAL A 1 123 ? 21.378 -2.442 3.922 1.00 42.47 123 VAL A C 1
ATOM 885 O O . VAL A 1 123 ? 20.752 -1.815 4.768 1.00 42.47 123 VAL A O 1
ATOM 888 N N . SER A 1 124 ? 22.633 -2.151 3.604 1.00 44.25 124 SER A N 1
ATOM 889 C CA . SER A 1 124 ? 23.358 -0.930 3.936 1.00 44.25 124 SER A CA 1
ATOM 890 C C . SER A 1 124 ? 23.932 -0.369 2.634 1.00 44.25 124 SER A C 1
ATOM 892 O O . SER A 1 124 ? 25.128 -0.117 2.471 1.00 44.25 124 SER A O 1
ATOM 894 N N . GLY A 1 125 ? 23.058 -0.224 1.636 1.00 48.22 125 GLY A N 1
ATOM 895 C CA . GLY A 1 125 ? 23.342 0.553 0.444 1.00 48.22 125 GLY A CA 1
ATOM 896 C C . GLY A 1 125 ? 23.003 2.003 0.747 1.00 48.22 125 GLY A C 1
ATOM 897 O O . GLY A 1 125 ? 21.835 2.345 0.891 1.00 48.22 125 GLY A O 1
ATOM 898 N N . LYS A 1 126 ? 24.006 2.884 0.863 1.00 57.00 126 LYS A N 1
ATOM 899 C CA . LYS A 1 126 ? 23.766 4.336 0.957 1.00 57.00 126 LYS A CA 1
ATOM 900 C C . LYS A 1 126 ? 22.725 4.739 -0.090 1.00 57.00 126 LYS A C 1
ATOM 902 O O . LYS A 1 126 ? 22.958 4.542 -1.283 1.00 57.00 126 LYS A O 1
ATOM 907 N N . ILE A 1 127 ? 21.604 5.298 0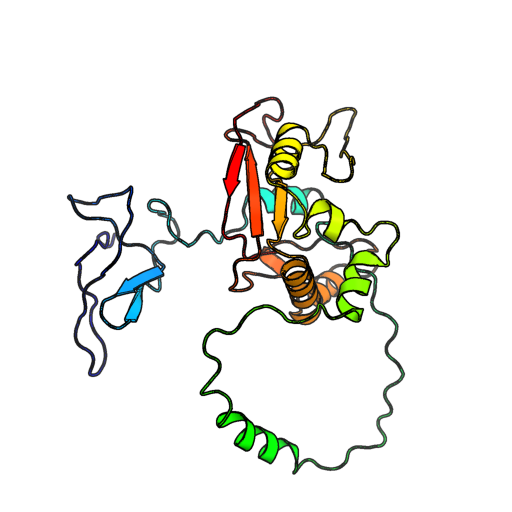.371 1.00 64.19 127 ILE A N 1
ATOM 908 C CA . ILE A 1 127 ? 20.504 5.751 -0.483 1.00 64.19 127 ILE A CA 1
ATOM 909 C C . ILE A 1 127 ? 21.094 6.591 -1.619 1.00 64.19 127 ILE A C 1
ATOM 911 O O . ILE A 1 127 ? 21.796 7.574 -1.366 1.00 64.19 127 ILE A O 1
ATOM 915 N N . ASN A 1 128 ? 20.833 6.197 -2.869 1.00 76.56 128 ASN A N 1
ATOM 916 C CA . ASN A 1 128 ? 21.260 6.978 -4.023 1.00 76.56 128 ASN A CA 1
ATOM 917 C C . ASN A 1 128 ? 20.629 8.376 -3.919 1.00 76.56 128 ASN A C 1
ATOM 919 O O . ASN A 1 128 ? 19.407 8.521 -4.001 1.00 76.56 128 ASN A O 1
ATOM 923 N N . SER A 1 129 ? 21.467 9.396 -3.725 1.00 77.06 129 SER A N 1
ATOM 924 C CA . SER A 1 129 ? 21.035 10.773 -3.477 1.00 77.06 129 SER A CA 1
ATOM 925 C C . SER A 1 129 ? 20.168 11.330 -4.604 1.00 77.06 129 SER A C 1
ATOM 927 O O . SER A 1 129 ? 19.242 12.087 -4.328 1.00 77.06 129 SER A O 1
ATOM 929 N N . GLN A 1 130 ? 20.393 10.895 -5.848 1.00 83.06 130 GLN A N 1
ATOM 930 C CA . GLN A 1 130 ? 19.574 11.286 -6.996 1.00 83.06 130 GLN A CA 1
ATOM 931 C C . GLN A 1 130 ? 18.147 10.746 -6.874 1.00 83.06 130 GLN A C 1
ATOM 933 O O . GLN A 1 130 ? 17.187 11.452 -7.164 1.00 83.06 130 GLN A O 1
ATOM 938 N N . HIS A 1 131 ? 17.980 9.508 -6.405 1.00 83.06 131 HIS A N 1
ATOM 939 C CA . HIS A 1 131 ? 16.652 8.924 -6.226 1.00 83.06 131 HIS A CA 1
ATOM 940 C C . HIS A 1 131 ? 15.926 9.501 -5.004 1.00 83.06 131 HIS A C 1
ATOM 942 O O . HIS A 1 131 ? 14.712 9.688 -5.046 1.00 83.06 131 HIS A O 1
ATOM 948 N N . LEU A 1 132 ? 16.658 9.841 -3.938 1.00 81.69 132 LEU A N 1
ATOM 949 C CA . LEU A 1 132 ? 16.085 10.545 -2.789 1.00 81.69 132 LEU A CA 1
ATOM 950 C C . LEU A 1 132 ? 15.607 11.954 -3.172 1.00 81.69 132 LEU A C 1
ATOM 952 O O . LEU A 1 132 ? 14.550 12.400 -2.724 1.00 81.69 132 LEU A O 1
ATOM 956 N N . GLU A 1 133 ? 16.348 12.643 -4.039 1.00 82.88 133 GLU A N 1
ATOM 957 C CA . GLU A 1 133 ? 15.956 13.947 -4.571 1.00 82.88 133 GLU A CA 1
ATOM 958 C C . GLU A 1 133 ? 14.627 13.861 -5.342 1.00 82.88 133 GLU A C 1
ATOM 960 O O . GLU A 1 133 ? 13.749 14.703 -5.147 1.00 82.88 133 GLU A O 1
ATOM 965 N N . LEU A 1 134 ? 14.404 12.803 -6.134 1.00 83.75 134 LEU A N 1
ATOM 966 C CA . LEU A 1 134 ? 13.148 12.609 -6.877 1.00 83.75 134 LEU A CA 1
ATOM 967 C C . LEU A 1 134 ? 11.902 12.541 -5.978 1.00 83.75 134 LEU A C 1
ATOM 969 O O . LEU A 1 134 ? 10.822 12.948 -6.412 1.00 83.75 134 LEU A O 1
ATOM 973 N N . VAL A 1 135 ? 12.041 12.055 -4.740 1.00 82.25 135 VAL A N 1
ATOM 974 C CA . VAL A 1 135 ? 10.932 11.917 -3.778 1.00 82.25 135 VAL A CA 1
ATOM 975 C C . VAL A 1 135 ? 10.845 13.064 -2.763 1.00 82.25 135 VAL A C 1
ATOM 977 O O . VAL A 1 135 ? 9.910 13.081 -1.963 1.00 82.25 135 VAL A O 1
ATOM 980 N N . THR A 1 136 ? 11.772 14.031 -2.789 1.00 83.19 136 THR A N 1
ATOM 981 C CA . THR A 1 136 ? 11.839 15.144 -1.813 1.00 83.19 136 THR A CA 1
ATOM 982 C C . THR A 1 136 ? 11.878 16.542 -2.433 1.00 83.19 136 THR A C 1
ATOM 984 O O . THR A 1 136 ? 11.467 17.501 -1.787 1.00 83.19 136 THR A O 1
ATOM 987 N N . ARG A 1 137 ? 12.329 16.690 -3.684 1.00 83.94 137 ARG A N 1
ATOM 988 C CA . ARG A 1 137 ? 12.598 17.998 -4.308 1.00 83.94 137 ARG A CA 1
ATOM 989 C C . ARG A 1 137 ? 11.361 18.866 -4.526 1.00 83.94 137 ARG A C 1
ATOM 991 O O . ARG A 1 137 ? 11.469 20.090 -4.578 1.00 83.94 137 ARG A O 1
ATOM 998 N N . HIS A 1 138 ? 10.193 18.260 -4.720 1.00 79.25 138 HIS A N 1
ATOM 999 C CA . HIS A 1 138 ? 8.978 19.028 -4.967 1.00 79.25 138 HIS A CA 1
ATOM 1000 C C . HIS A 1 138 ? 8.480 19.674 -3.658 1.00 79.25 138 HIS A C 1
ATOM 1002 O O . HIS A 1 138 ? 8.386 18.974 -2.657 1.00 79.25 138 HIS A O 1
ATOM 1008 N N . PRO A 1 139 ? 8.061 20.954 -3.638 1.00 73.06 139 PRO A N 1
ATOM 1009 C CA . PRO A 1 139 ? 7.573 21.611 -2.414 1.00 73.06 139 PRO A CA 1
ATOM 1010 C C . PRO A 1 139 ? 6.390 20.901 -1.734 1.00 73.06 139 PRO A C 1
ATOM 1012 O O . PRO A 1 139 ? 6.229 20.969 -0.523 1.00 73.06 139 PRO A O 1
ATOM 1015 N N . ASN A 1 140 ? 5.581 20.190 -2.525 1.00 72.19 140 ASN A N 1
ATOM 1016 C CA . ASN A 1 140 ? 4.467 19.355 -2.048 1.00 72.19 140 ASN A CA 1
ATOM 1017 C C . ASN A 1 140 ? 4.847 17.866 -1.885 1.00 72.19 140 ASN A C 1
ATOM 1019 O O . ASN A 1 140 ? 3.969 17.002 -1.942 1.00 72.19 140 ASN A O 1
ATOM 1023 N N . ALA A 1 141 ? 6.139 17.531 -1.822 1.00 76.94 141 ALA A N 1
ATOM 1024 C CA . ALA A 1 141 ? 6.594 16.168 -1.586 1.00 76.94 141 ALA A CA 1
ATOM 1025 C C . ALA A 1 141 ? 6.468 15.838 -0.098 1.00 76.94 141 ALA A C 1
ATOM 1027 O O . ALA A 1 141 ? 7.053 16.498 0.756 1.00 76.94 141 ALA A O 1
ATOM 1028 N N . HIS A 1 142 ? 5.710 14.787 0.205 1.00 78.19 142 HIS A N 1
ATOM 1029 C CA . HIS A 1 142 ? 5.476 14.345 1.581 1.00 78.19 142 HIS A CA 1
ATOM 1030 C C . HIS A 1 142 ? 5.715 12.843 1.763 1.00 78.19 142 HIS A C 1
ATOM 1032 O O . HIS A 1 142 ? 5.384 12.302 2.813 1.00 78.19 142 HIS A O 1
ATOM 1038 N N . SER A 1 143 ? 6.277 12.157 0.759 1.00 86.56 143 SER A N 1
ATOM 1039 C CA . SER A 1 143 ? 6.449 10.700 0.772 1.00 86.56 143 SER A CA 1
ATOM 1040 C C . SER A 1 143 ? 7.273 10.248 1.978 1.00 86.56 143 SER A C 1
ATOM 1042 O O . SER A 1 143 ? 6.798 9.429 2.755 1.00 86.56 143 SER A O 1
ATOM 1044 N N . ILE A 1 144 ? 8.444 10.853 2.205 1.00 85.56 144 ILE A N 1
ATOM 1045 C CA . ILE A 1 144 ? 9.304 10.530 3.356 1.00 85.56 144 ILE A CA 1
ATOM 1046 C C . ILE A 1 144 ? 8.608 10.867 4.681 1.00 85.56 144 ILE A C 1
ATOM 1048 O O . ILE A 1 144 ? 8.525 10.029 5.568 1.00 85.56 144 ILE A O 1
ATOM 1052 N N . ALA A 1 145 ? 8.026 12.062 4.807 1.00 84.50 145 ALA A N 1
ATOM 1053 C CA . ALA A 1 145 ? 7.394 12.484 6.058 1.00 84.50 145 ALA A CA 1
ATOM 1054 C C . ALA A 1 145 ? 6.143 11.663 6.429 1.00 84.50 145 ALA A C 1
ATOM 1056 O O . ALA A 1 145 ? 5.836 11.516 7.607 1.00 84.50 145 ALA A O 1
ATOM 1057 N N . ARG A 1 146 ? 5.394 11.144 5.446 1.00 86.19 146 ARG A N 1
ATOM 1058 C CA . ARG A 1 146 ? 4.124 10.429 5.684 1.00 86.19 146 ARG A CA 1
ATOM 1059 C C . ARG A 1 146 ? 4.227 8.917 5.605 1.00 86.19 146 ARG A C 1
ATOM 1061 O O . ARG A 1 146 ? 3.336 8.245 6.124 1.00 86.19 146 ARG A O 1
ATOM 1068 N N . HIS A 1 147 ? 5.240 8.417 4.909 1.00 89.31 147 HIS A N 1
ATOM 1069 C CA . HIS A 1 147 ? 5.383 7.010 4.569 1.00 89.31 147 HIS A CA 1
ATOM 1070 C C . HIS A 1 147 ? 6.824 6.503 4.720 1.00 89.31 147 HIS A C 1
ATOM 1072 O O . HIS A 1 147 ? 7.039 5.320 4.522 1.00 89.31 147 HIS A O 1
ATOM 1078 N N . GLY A 1 148 ? 7.810 7.340 5.047 1.00 89.31 148 GLY A N 1
ATOM 1079 C CA . GLY A 1 148 ? 9.207 6.923 5.196 1.00 89.31 148 GLY A CA 1
ATOM 1080 C C . GLY A 1 148 ? 9.470 6.054 6.428 1.00 89.31 148 GLY A C 1
ATOM 1081 O O . GLY A 1 148 ? 8.594 5.840 7.268 1.00 89.31 148 GLY A O 1
ATOM 1082 N N . GLY A 1 149 ? 10.710 5.585 6.552 1.00 88.44 149 GLY A N 1
ATOM 1083 C CA . GLY A 1 149 ? 11.137 4.661 7.609 1.00 88.44 149 GLY A CA 1
ATOM 1084 C C . GLY A 1 149 ? 11.089 5.238 9.023 1.00 88.44 149 GLY A C 1
ATOM 1085 O O . GLY A 1 149 ? 11.038 4.491 9.995 1.00 88.44 149 GLY A O 1
ATOM 1086 N N . SER A 1 150 ? 11.089 6.565 9.153 1.00 90.75 150 SER A N 1
ATOM 1087 C CA . SER A 1 150 ? 11.016 7.252 10.447 1.00 90.75 150 SER A CA 1
ATOM 1088 C C . SER A 1 150 ? 9.600 7.333 11.026 1.00 90.75 150 SER A C 1
ATOM 1090 O O . SER A 1 150 ? 9.442 7.728 12.182 1.00 90.75 150 SER A O 1
ATOM 1092 N N . VAL A 1 151 ? 8.571 6.964 10.255 1.00 91.44 151 VAL A N 1
ATOM 1093 C CA . VAL A 1 151 ? 7.178 7.033 10.706 1.00 91.44 151 VAL A CA 1
ATOM 1094 C C . VAL A 1 151 ? 6.891 5.918 11.716 1.00 91.44 151 VAL A C 1
ATOM 1096 O O . VAL A 1 151 ? 7.063 4.727 11.43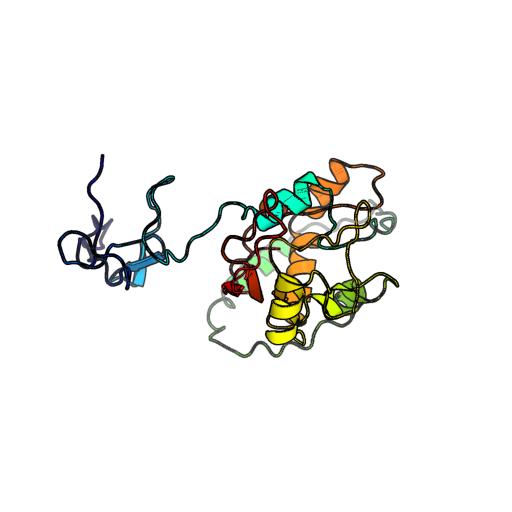2 1.00 91.44 151 VAL A O 1
ATOM 1099 N N . THR A 1 152 ? 6.428 6.303 12.905 1.00 90.44 152 THR A N 1
ATOM 1100 C CA . THR A 1 152 ? 6.190 5.381 14.026 1.00 90.44 152 THR A CA 1
ATOM 1101 C C . THR A 1 152 ? 4.813 4.721 13.967 1.00 90.44 152 THR A C 1
ATOM 1103 O O . THR A 1 152 ? 3.879 5.229 13.343 1.00 90.44 152 THR A O 1
ATOM 1106 N N . ASP A 1 153 ? 4.655 3.600 14.673 1.00 87.75 153 ASP A N 1
ATOM 1107 C CA . ASP A 1 153 ? 3.362 2.911 14.795 1.00 87.75 153 ASP A CA 1
ATOM 1108 C C . ASP A 1 153 ? 2.302 3.794 15.440 1.00 87.75 153 ASP A C 1
ATOM 1110 O O . ASP A 1 153 ? 1.174 3.846 14.964 1.00 87.75 153 ASP A O 1
ATOM 1114 N N . GLU A 1 154 ? 2.683 4.561 16.460 1.00 88.88 154 GLU A N 1
ATOM 1115 C CA . GLU A 1 154 ? 1.802 5.530 17.106 1.00 88.88 154 GLU A CA 1
ATOM 1116 C C . GLU A 1 154 ? 1.280 6.569 16.105 1.00 88.88 154 GLU A C 1
ATOM 1118 O O . GLU A 1 154 ? 0.080 6.842 16.060 1.00 88.88 154 GLU A O 1
ATOM 1123 N N . GLN A 1 155 ? 2.150 7.098 15.238 1.00 90.44 155 GLN A N 1
ATOM 1124 C CA . GLN A 1 155 ? 1.750 8.040 14.193 1.00 90.44 155 GLN A CA 1
ATOM 1125 C C . GLN A 1 155 ? 0.811 7.393 13.166 1.00 90.44 155 GLN A C 1
ATOM 1127 O O . GLN A 1 155 ? -0.148 8.028 12.717 1.00 90.44 155 GLN A O 1
ATOM 1132 N N . LEU A 1 156 ? 1.047 6.129 12.799 1.00 88.88 156 LEU A N 1
ATOM 1133 C CA . LEU A 1 156 ? 0.179 5.404 11.872 1.00 88.88 156 LEU A CA 1
ATOM 1134 C C . LEU A 1 156 ? -1.183 5.076 12.494 1.00 88.88 156 LEU A C 1
ATOM 1136 O O . LEU A 1 156 ? -2.212 5.290 11.849 1.00 88.88 156 LEU A O 1
ATOM 1140 N N . MET A 1 157 ? -1.211 4.612 13.743 1.00 87.12 157 MET A N 1
ATOM 1141 C CA . MET A 1 157 ? -2.437 4.361 14.501 1.00 87.12 157 MET A CA 1
ATOM 1142 C C . MET A 1 157 ? -3.239 5.653 14.668 1.00 87.12 157 MET A C 1
ATOM 1144 O O . MET A 1 157 ? -4.436 5.683 14.374 1.00 87.12 157 MET A O 1
ATOM 1148 N N . HIS A 1 158 ? -2.574 6.748 15.047 1.00 86.94 158 HIS A N 1
ATOM 1149 C CA . HIS A 1 158 ? -3.193 8.063 15.161 1.00 86.94 158 HIS A CA 1
ATOM 1150 C C . HIS A 1 158 ? -3.804 8.506 13.829 1.00 86.94 158 HIS A C 1
ATOM 1152 O O . HIS A 1 158 ? -4.967 8.908 13.791 1.00 86.94 158 HIS A O 1
ATOM 1158 N N . ARG A 1 159 ? -3.081 8.377 12.710 1.00 89.81 159 ARG A N 1
ATOM 1159 C CA . ARG A 1 159 ? -3.604 8.709 11.375 1.00 89.81 159 ARG A CA 1
ATOM 1160 C C . ARG A 1 159 ? -4.784 7.829 10.973 1.00 89.81 159 ARG A C 1
ATOM 1162 O O . ARG A 1 159 ? -5.742 8.344 10.395 1.00 89.81 159 ARG A O 1
ATOM 1169 N N . ALA A 1 160 ? -4.743 6.532 11.268 1.00 84.94 160 ALA A N 1
ATOM 1170 C CA . ALA A 1 160 ? -5.852 5.623 10.990 1.00 84.94 160 ALA A CA 1
ATOM 1171 C C . ALA A 1 160 ? -7.116 6.030 11.768 1.00 84.94 160 ALA A C 1
ATOM 1173 O O . ALA A 1 160 ? -8.213 6.017 11.207 1.00 84.94 160 ALA A O 1
ATOM 1174 N N . LEU A 1 161 ? -6.958 6.443 13.029 1.00 84.12 161 LEU A N 1
ATOM 1175 C CA . LEU A 1 161 ? -8.057 6.810 13.923 1.00 84.12 161 LEU A CA 1
ATOM 1176 C C . LEU A 1 161 ? -8.587 8.227 13.728 1.00 84.12 161 LEU A C 1
ATOM 1178 O O . LEU A 1 161 ? -9.768 8.436 13.974 1.00 84.12 161 LEU A O 1
ATOM 1182 N N . THR A 1 162 ? -7.751 9.179 13.307 1.00 85.88 162 THR A N 1
ATOM 1183 C CA . THR A 1 162 ? -8.093 10.616 13.269 1.00 85.88 162 THR A CA 1
ATOM 1184 C C . THR A 1 162 ? -8.121 11.209 11.862 1.00 85.88 162 THR A C 1
ATOM 1186 O O . THR A 1 162 ? -8.691 12.277 11.655 1.00 85.88 162 THR A O 1
ATOM 1189 N N . GLY A 1 163 ? -7.491 10.554 10.883 1.00 85.44 163 GLY A N 1
ATOM 1190 C CA . GLY A 1 163 ? -7.244 11.118 9.555 1.00 85.44 163 GLY A CA 1
ATOM 1191 C C . GLY A 1 163 ? -6.119 12.162 9.504 1.00 85.44 163 GLY A C 1
ATOM 1192 O O . GLY A 1 163 ? -5.815 12.659 8.417 1.00 85.44 163 GLY A O 1
ATOM 1193 N N . VAL A 1 164 ? -5.483 12.479 10.638 1.00 89.06 164 VAL A N 1
ATOM 1194 C CA . VAL A 1 164 ? -4.350 13.412 10.729 1.00 89.06 164 VAL A CA 1
ATOM 1195 C C . VAL A 1 164 ? -3.060 12.666 10.431 1.00 89.06 164 VAL A C 1
ATOM 1197 O O . VAL A 1 164 ? -2.704 11.723 11.133 1.00 89.06 164 VAL A O 1
ATOM 1200 N N . ALA A 1 165 ? -2.358 13.065 9.378 1.00 86.12 165 ALA A N 1
ATOM 1201 C CA . ALA A 1 165 ? -1.108 12.421 9.004 1.00 86.12 165 ALA A CA 1
ATOM 1202 C C . ALA A 1 165 ? 0.091 12.855 9.865 1.00 86.12 165 ALA A C 1
ATOM 1204 O O . ALA A 1 165 ? -0.023 13.840 10.592 1.00 86.12 165 ALA A O 1
ATOM 1205 N N . PRO A 1 166 ? 1.240 12.148 9.784 1.00 85.56 166 PRO A N 1
ATOM 1206 C CA . PRO A 1 166 ? 2.428 12.491 10.574 1.00 85.56 166 PRO A CA 1
ATOM 1207 C C . PRO A 1 166 ? 2.943 13.921 10.342 1.00 85.56 166 PRO A C 1
ATOM 1209 O O . PRO A 1 166 ? 3.535 14.517 11.232 1.00 85.56 166 PRO A O 1
ATOM 1212 N N . ASP A 1 167 ? 2.671 14.493 9.167 1.00 83.69 167 ASP A N 1
ATOM 1213 C CA . ASP A 1 167 ? 2.970 15.882 8.796 1.00 83.69 167 ASP A CA 1
ATOM 1214 C C . ASP A 1 167 ? 1.894 16.893 9.255 1.00 83.69 167 ASP A C 1
ATOM 1216 O O . ASP A 1 167 ? 1.954 18.069 8.906 1.00 83.69 167 ASP A O 1
ATOM 1220 N N . GLY A 1 168 ? 0.878 16.447 10.001 1.00 85.38 168 GLY A N 1
ATOM 1221 C CA . GLY A 1 168 ? -0.242 17.257 10.489 1.00 85.38 168 GLY A CA 1
ATOM 1222 C C . GLY A 1 168 ? -1.359 17.496 9.467 1.00 85.38 168 GLY A C 1
ATOM 1223 O O . GLY A 1 168 ? -2.398 18.060 9.809 1.00 85.38 168 GLY A O 1
ATOM 1224 N N . HIS A 1 169 ? -1.203 17.058 8.216 1.00 85.69 169 HIS A N 1
ATOM 1225 C CA . HIS A 1 169 ? -2.196 17.322 7.177 1.00 85.69 169 HIS A CA 1
ATOM 1226 C C . HIS A 1 169 ? -3.442 16.434 7.325 1.00 85.69 169 HIS A C 1
ATOM 1228 O O . HIS A 1 169 ? -3.344 15.210 7.453 1.00 85.69 169 HIS A O 1
ATOM 1234 N N . VAL A 1 170 ? -4.623 17.033 7.129 1.00 87.94 170 VAL A N 1
ATOM 1235 C CA . VAL A 1 170 ? -5.940 16.376 7.199 1.00 87.94 170 VAL A CA 1
ATOM 1236 C C . VAL A 1 170 ? -6.700 16.547 5.883 1.00 87.94 170 VAL A C 1
ATOM 1238 O O . VAL A 1 170 ? -6.789 17.650 5.351 1.00 87.94 170 VAL A O 1
ATOM 1241 N N . LYS A 1 171 ? -7.281 15.467 5.344 1.00 85.00 171 LYS A N 1
ATOM 1242 C CA . LYS A 1 171 ? -8.200 15.560 4.194 1.00 85.00 171 LYS A CA 1
ATOM 1243 C C . LYS A 1 171 ? -9.59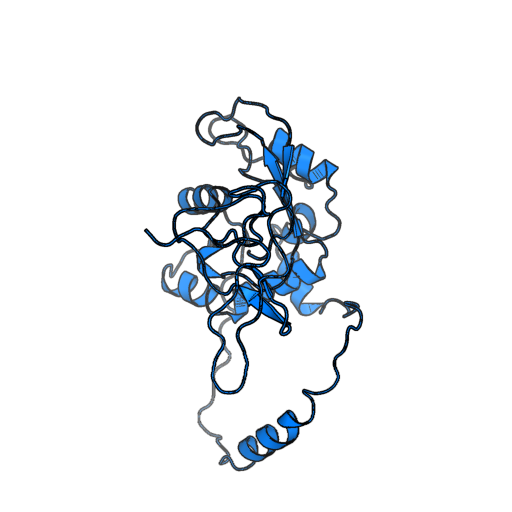8 15.895 4.716 1.00 85.00 171 LYS A C 1
ATOM 1245 O O . LYS A 1 171 ? -10.185 15.088 5.429 1.00 85.00 171 LYS A O 1
ATOM 1250 N N . VAL A 1 172 ? -10.141 17.055 4.347 1.00 86.44 172 VAL A N 1
ATOM 1251 C CA . VAL A 1 172 ? -11.497 17.484 4.731 1.00 86.44 172 VAL A CA 1
ATOM 1252 C C . VAL A 1 172 ? -12.356 17.640 3.483 1.00 86.44 172 VAL A C 1
ATOM 1254 O O . VAL A 1 172 ? -11.974 18.325 2.538 1.00 86.44 172 VAL A O 1
ATOM 1257 N N . VAL A 1 173 ? -13.530 17.010 3.472 1.00 85.88 173 VAL A N 1
ATOM 1258 C CA . VAL A 1 173 ? -14.502 17.101 2.376 1.00 85.88 173 VAL A CA 1
ATOM 1259 C C . VAL A 1 173 ? -15.861 17.451 2.968 1.00 85.88 173 VAL A C 1
ATOM 1261 O O . VAL A 1 173 ? -16.353 16.758 3.855 1.00 85.88 173 VAL A O 1
ATOM 1264 N N . LYS A 1 174 ? -16.476 18.543 2.490 1.00 89.62 174 LYS A N 1
ATOM 1265 C CA . LYS A 1 174 ? -17.771 19.053 2.991 1.00 89.62 174 LYS A CA 1
ATOM 1266 C C . LYS A 1 174 ? -17.799 19.238 4.522 1.00 89.62 174 LYS A C 1
ATOM 1268 O O . LYS A 1 174 ? -18.774 18.883 5.174 1.00 89.62 174 LYS A O 1
ATOM 1273 N N . GLY A 1 175 ? -16.704 19.743 5.096 1.00 85.38 175 GLY A N 1
ATOM 1274 C CA . GLY A 1 175 ? -16.574 19.968 6.542 1.00 85.38 175 GLY A CA 1
ATOM 1275 C C . GLY A 1 175 ? -16.374 18.702 7.385 1.00 85.38 175 GLY A C 1
ATOM 1276 O O . GLY A 1 175 ? -16.291 18.809 8.603 1.00 85.38 175 GLY A O 1
ATOM 1277 N N . LYS A 1 176 ? -16.272 17.516 6.768 1.00 83.25 176 LYS A N 1
ATOM 1278 C CA . LYS A 1 176 ? -15.980 16.254 7.460 1.00 83.25 176 LYS A CA 1
ATOM 1279 C C . LYS A 1 176 ? -14.559 15.783 7.173 1.00 83.25 176 LYS A C 1
ATOM 1281 O O . LYS A 1 176 ? -14.122 15.780 6.019 1.00 83.25 176 LYS A O 1
ATOM 1286 N N . THR A 1 177 ? -13.862 15.347 8.217 1.00 82.94 177 THR A N 1
ATOM 1287 C CA . THR A 1 177 ? -12.563 14.682 8.087 1.00 82.94 177 THR A CA 1
ATOM 1288 C C . THR A 1 177 ? -12.732 13.339 7.387 1.00 82.94 177 THR A C 1
ATOM 1290 O O . THR A 1 177 ? -13.582 12.528 7.755 1.00 82.94 177 THR A O 1
ATOM 1293 N N . ILE A 1 178 ? -11.919 13.110 6.360 1.00 82.00 178 ILE A N 1
ATOM 1294 C CA . ILE A 1 178 ? -11.846 11.850 5.635 1.00 82.00 178 ILE A CA 1
ATOM 1295 C C . ILE A 1 178 ? -10.723 11.018 6.232 1.00 82.00 178 ILE A C 1
ATOM 1297 O O . ILE A 1 178 ? -9.549 11.386 6.191 1.00 82.00 178 ILE A O 1
ATOM 1301 N N . PHE A 1 179 ? -11.109 9.865 6.754 1.00 81.88 179 PHE A N 1
ATOM 1302 C CA . PHE A 1 179 ? -10.201 8.889 7.324 1.00 81.88 179 PHE A CA 1
ATOM 1303 C C . PHE A 1 179 ? -9.671 8.002 6.200 1.00 81.88 179 PHE A C 1
ATOM 1305 O O . PHE A 1 179 ? -10.459 7.563 5.351 1.00 81.88 179 PHE A O 1
ATOM 1312 N N . PRO A 1 180 ? -8.361 7.722 6.163 1.00 79.25 180 PRO A N 1
ATOM 1313 C CA . PRO A 1 180 ? -7.835 6.800 5.182 1.00 79.25 180 PRO A CA 1
ATOM 1314 C C . PRO A 1 180 ? -8.344 5.380 5.485 1.00 79.25 180 PRO A C 1
ATOM 1316 O O . PRO A 1 180 ? -8.618 5.048 6.642 1.00 79.25 180 PRO A O 1
ATOM 1319 N N . PRO A 1 181 ? -8.467 4.519 4.465 1.00 75.69 181 PRO A N 1
ATOM 1320 C CA . PRO A 1 181 ? -8.813 3.120 4.689 1.00 75.69 181 PRO A CA 1
ATOM 1321 C C . PRO A 1 181 ? -7.724 2.383 5.481 1.00 75.69 181 PRO A C 1
ATOM 1323 O O . PRO A 1 181 ? -8.038 1.489 6.259 1.00 75.69 181 PRO A O 1
ATOM 1326 N N . MET A 1 182 ? -6.464 2.796 5.319 1.00 83.31 182 MET A N 1
ATOM 1327 C CA . MET A 1 182 ? -5.333 2.373 6.137 1.00 83.31 182 MET A CA 1
ATOM 1328 C C . MET A 1 182 ? -4.272 3.473 6.200 1.00 83.31 182 MET A C 1
ATOM 1330 O O . MET A 1 182 ? -4.166 4.302 5.293 1.00 83.31 182 MET A O 1
ATOM 1334 N N . SER A 1 183 ? -3.463 3.455 7.249 1.00 89.62 183 SER A N 1
ATOM 1335 C CA . SER A 1 183 ? -2.267 4.280 7.367 1.00 89.62 183 SER A CA 1
ATOM 1336 C C . SER A 1 183 ? -1.031 3.395 7.284 1.00 89.62 183 SER A C 1
ATOM 1338 O O . SER A 1 183 ? -0.825 2.593 8.186 1.00 89.62 183 SER A O 1
ATOM 1340 N N . SER A 1 184 ? -0.216 3.535 6.239 1.00 91.38 184 SER A N 1
ATOM 1341 C CA . SER A 1 184 ? 0.985 2.717 6.022 1.00 91.38 184 SER A CA 1
ATOM 1342 C C . SER A 1 184 ? 2.266 3.533 5.926 1.00 91.38 184 SER A C 1
ATOM 1344 O O . SER A 1 184 ? 2.235 4.695 5.517 1.00 91.38 184 SER A O 1
ATOM 1346 N N . ALA A 1 185 ? 3.385 2.900 6.258 1.00 92.25 185 ALA A N 1
ATOM 1347 C CA . ALA A 1 185 ? 4.731 3.400 6.019 1.00 92.25 185 ALA A CA 1
ATOM 1348 C C . ALA A 1 185 ? 5.680 2.255 5.654 1.00 92.25 185 ALA A C 1
ATOM 1350 O O . ALA A 1 185 ? 5.470 1.100 6.029 1.00 92.25 185 ALA A O 1
ATOM 1351 N N . PHE A 1 186 ? 6.733 2.606 4.927 1.00 94.19 186 PHE A N 1
ATOM 1352 C CA . PHE A 1 186 ? 7.847 1.735 4.616 1.00 94.19 186 PHE A CA 1
ATOM 1353 C C . PHE A 1 186 ? 8.667 1.440 5.879 1.00 94.19 186 PHE A C 1
ATOM 1355 O O . PHE A 1 186 ? 8.716 2.249 6.805 1.00 94.19 186 PHE A O 1
ATOM 1362 N N . HIS A 1 187 ? 9.340 0.291 5.922 1.00 90.50 187 HIS A N 1
ATOM 1363 C CA . HIS A 1 187 ? 10.286 -0.016 7.002 1.00 90.50 187 HIS A CA 1
ATOM 1364 C C . HIS A 1 187 ? 11.555 0.845 6.930 1.00 90.50 187 HIS A C 1
ATOM 1366 O O . HIS A 1 187 ? 12.225 1.038 7.942 1.00 90.50 187 HIS A O 1
ATOM 1372 N N . SER A 1 188 ? 11.882 1.384 5.753 1.00 91.81 188 SER A N 1
ATOM 1373 C CA . SER A 1 188 ? 13.013 2.289 5.553 1.00 91.81 188 SER A CA 1
ATOM 1374 C C . SER A 1 188 ? 12.765 3.264 4.400 1.00 91.81 188 SER A C 1
ATOM 1376 O O . SER A 1 188 ? 11.988 2.990 3.482 1.00 91.81 188 SER A O 1
ATOM 1378 N N . ASP A 1 189 ? 13.475 4.395 4.409 1.00 89.06 189 ASP A N 1
ATOM 1379 C CA . ASP A 1 189 ? 13.472 5.339 3.283 1.00 89.06 189 ASP A CA 1
ATOM 1380 C C . ASP A 1 189 ? 14.056 4.707 2.010 1.00 89.06 189 ASP A C 1
ATOM 1382 O O . ASP A 1 189 ? 13.660 5.053 0.899 1.00 89.06 189 ASP A O 1
ATOM 1386 N N . GLU A 1 190 ? 14.957 3.733 2.155 1.00 89.06 190 GLU A N 1
ATOM 1387 C CA . GLU A 1 190 ? 15.507 2.974 1.032 1.00 89.06 190 GLU A CA 1
ATOM 1388 C C . GLU A 1 190 ? 14.440 2.109 0.348 1.00 89.06 190 GLU A C 1
ATOM 1390 O O . GLU A 1 190 ? 14.365 2.088 -0.881 1.00 89.06 190 GLU A O 1
ATOM 1395 N N . LEU A 1 191 ? 13.564 1.451 1.117 1.00 90.19 191 LEU A N 1
ATOM 1396 C CA . LEU A 1 191 ? 12.444 0.686 0.560 1.00 90.19 191 LEU A CA 1
ATOM 1397 C C . LEU A 1 191 ? 11.412 1.599 -0.110 1.00 90.19 191 LEU A C 1
ATOM 1399 O O . LEU A 1 191 ? 10.884 1.242 -1.164 1.00 90.19 191 LEU A O 1
ATOM 1403 N N . LEU A 1 192 ? 11.189 2.801 0.434 1.00 90.25 192 LEU A N 1
ATOM 1404 C CA . LEU A 1 192 ? 10.362 3.826 -0.209 1.00 90.25 192 LEU A CA 1
ATOM 1405 C C . LEU A 1 192 ? 10.947 4.238 -1.561 1.00 90.25 192 LEU A C 1
ATOM 1407 O O . LEU A 1 192 ? 10.239 4.269 -2.569 1.00 90.25 192 LEU A O 1
ATOM 1411 N N . VAL A 1 193 ? 12.247 4.527 -1.599 1.00 89.56 193 VAL A N 1
ATOM 1412 C CA . VAL A 1 193 ? 12.949 4.888 -2.833 1.00 89.56 193 VAL A CA 1
ATOM 1413 C C . VAL A 1 193 ? 12.917 3.732 -3.835 1.00 89.56 193 VAL A C 1
ATOM 1415 O O . VAL A 1 193 ? 12.648 3.951 -5.014 1.00 89.56 193 VAL A O 1
ATOM 1418 N N . ARG A 1 194 ? 13.124 2.491 -3.389 1.00 89.00 194 ARG A N 1
ATOM 1419 C CA . ARG A 1 194 ? 13.036 1.297 -4.240 1.00 89.00 194 ARG A CA 1
ATOM 1420 C C . ARG A 1 194 ? 11.646 1.135 -4.855 1.00 89.00 194 ARG A C 1
ATOM 1422 O O . ARG A 1 194 ? 11.544 0.819 -6.040 1.00 89.00 194 ARG A O 1
ATOM 1429 N N . ALA A 1 195 ? 10.593 1.377 -4.081 1.00 88.81 195 ALA A N 1
ATOM 1430 C CA . ALA A 1 195 ? 9.218 1.360 -4.562 1.00 88.81 195 ALA A CA 1
ATOM 1431 C C . ALA A 1 195 ? 8.940 2.459 -5.602 1.00 88.81 195 ALA A C 1
ATOM 1433 O O . ALA A 1 195 ? 8.368 2.169 -6.652 1.00 88.81 195 ALA A O 1
ATOM 1434 N N . ASP A 1 196 ? 9.404 3.692 -5.372 1.00 90.00 196 ASP A N 1
ATOM 1435 C CA . ASP A 1 196 ? 9.312 4.782 -6.359 1.00 90.00 196 ASP A CA 1
ATOM 1436 C C . ASP A 1 196 ? 10.043 4.429 -7.669 1.00 90.00 196 ASP A C 1
ATOM 1438 O O . ASP A 1 196 ? 9.506 4.623 -8.761 1.00 90.00 196 ASP A O 1
ATOM 1442 N N . GLN A 1 197 ? 11.231 3.825 -7.583 1.00 88.38 197 GLN A N 1
ATOM 1443 C CA . GLN A 1 197 ? 11.960 3.368 -8.768 1.00 88.38 197 GLN A CA 1
ATOM 1444 C C . GLN A 1 197 ? 11.228 2.245 -9.505 1.00 88.38 197 GLN A C 1
ATOM 1446 O O . GLN A 1 197 ? 11.198 2.243 -10.736 1.00 88.38 197 GLN A O 1
ATOM 1451 N N . ALA A 1 198 ? 10.599 1.314 -8.785 1.00 86.50 198 ALA A N 1
ATOM 1452 C CA . ALA A 1 198 ? 9.777 0.283 -9.406 1.00 86.50 198 ALA A CA 1
ATOM 1453 C C . ALA A 1 198 ? 8.614 0.907 -10.191 1.00 86.50 198 ALA A C 1
ATOM 1455 O O . ALA A 1 198 ? 8.425 0.566 -11.353 1.00 86.50 198 ALA A O 1
ATOM 1456 N N . VAL A 1 199 ? 7.911 1.891 -9.621 1.00 88.50 199 VAL A N 1
ATOM 1457 C CA . VAL A 1 199 ? 6.837 2.630 -10.310 1.00 88.50 199 VAL A CA 1
ATOM 1458 C C . VAL A 1 199 ? 7.326 3.274 -11.612 1.00 88.50 199 VAL A C 1
ATOM 1460 O O . VAL A 1 199 ? 6.648 3.198 -12.639 1.00 88.50 199 VAL A O 1
ATOM 1463 N N . ARG A 1 200 ? 8.509 3.896 -11.586 1.00 87.12 200 ARG A N 1
ATOM 1464 C CA . ARG A 1 200 ? 9.082 4.608 -12.740 1.00 87.12 200 ARG A CA 1
ATOM 1465 C C . ARG A 1 200 ? 9.592 3.680 -13.837 1.00 87.12 200 ARG A C 1
ATOM 1467 O O . ARG A 1 200 ? 9.498 4.040 -15.007 1.00 87.12 200 ARG A O 1
ATOM 1474 N N . ASN A 1 201 ? 10.134 2.520 -13.471 1.00 84.69 201 ASN A N 1
ATOM 1475 C CA . ASN A 1 201 ? 10.907 1.675 -14.387 1.00 84.69 201 ASN A CA 1
ATOM 1476 C C . ASN A 1 201 ? 10.157 0.414 -14.854 1.00 84.69 201 ASN A C 1
ATOM 1478 O O . ASN A 1 201 ? 10.589 -0.233 -15.802 1.00 84.69 201 ASN A O 1
ATOM 1482 N N . ASN A 1 202 ? 9.035 0.065 -14.219 1.00 80.94 202 ASN A N 1
ATOM 1483 C CA . ASN A 1 202 ? 8.217 -1.113 -14.545 1.00 80.94 202 ASN A CA 1
ATOM 1484 C C . ASN A 1 202 ? 7.404 -0.958 -15.845 1.00 80.94 202 ASN A C 1
ATOM 1486 O O . ASN A 1 202 ? 7.045 -1.956 -16.460 1.00 80.94 202 ASN A O 1
ATOM 1490 N N . GLY A 1 203 ? 7.114 0.272 -16.282 1.00 83.19 203 GLY A N 1
ATOM 1491 C CA . GLY A 1 203 ? 6.159 0.533 -17.366 1.00 83.19 203 GLY A CA 1
ATOM 1492 C C . GLY A 1 203 ? 4.782 0.982 -16.866 1.00 83.19 203 GLY A C 1
ATOM 1493 O O . GLY A 1 203 ? 4.037 1.601 -17.625 1.00 83.19 203 GLY A O 1
ATOM 1494 N N . ALA A 1 204 ? 4.462 0.746 -15.586 1.00 84.38 204 ALA A N 1
ATOM 1495 C CA . ALA A 1 204 ? 3.221 1.184 -14.941 1.00 84.38 204 ALA A CA 1
ATOM 1496 C C . ALA A 1 204 ? 2.969 2.694 -15.101 1.00 84.38 204 ALA A C 1
ATOM 1498 O O . ALA A 1 204 ? 1.903 3.118 -15.552 1.00 84.38 204 ALA A O 1
ATOM 1499 N N . LEU A 1 205 ? 3.974 3.521 -14.792 1.00 86.75 205 LEU A N 1
ATOM 1500 C CA . LEU A 1 205 ? 3.871 4.973 -14.935 1.00 86.75 205 LEU A CA 1
ATOM 1501 C C . LEU A 1 205 ? 3.665 5.389 -16.399 1.00 86.75 205 LEU A C 1
ATOM 1503 O O . LEU A 1 205 ? 2.803 6.217 -16.688 1.00 86.75 205 LEU A O 1
ATOM 1507 N N . GLN A 1 206 ? 4.421 4.797 -17.324 1.00 89.06 206 GLN A N 1
ATOM 1508 C CA . GLN A 1 206 ? 4.334 5.086 -18.756 1.00 89.06 206 GLN A CA 1
ATOM 1509 C C . GLN A 1 206 ? 2.949 4.733 -19.310 1.00 89.06 206 GLN A C 1
ATOM 1511 O O . GLN A 1 206 ? 2.376 5.515 -20.069 1.00 89.06 206 GLN A O 1
ATOM 1516 N N . ALA A 1 207 ? 2.376 3.604 -18.886 1.00 87.81 207 ALA A N 1
ATOM 1517 C CA . ALA A 1 207 ? 1.031 3.193 -19.270 1.00 87.81 207 ALA A CA 1
ATOM 1518 C C . ALA A 1 207 ? -0.032 4.198 -18.795 1.00 87.81 207 ALA A C 1
ATOM 1520 O O . ALA A 1 207 ? -0.899 4.598 -19.573 1.00 87.81 207 ALA A O 1
ATOM 1521 N N . ILE A 1 208 ? 0.062 4.668 -17.547 1.00 87.19 208 ILE A N 1
ATOM 1522 C CA . ILE A 1 208 ? -0.882 5.648 -16.991 1.00 87.19 208 ILE A CA 1
ATOM 1523 C C . ILE A 1 208 ? -0.745 7.021 -17.663 1.00 87.19 208 ILE A C 1
ATOM 1525 O O . ILE A 1 208 ? -1.766 7.664 -17.928 1.00 87.19 208 ILE A O 1
ATOM 1529 N N . ILE A 1 209 ? 0.481 7.454 -17.988 1.00 88.94 209 ILE A N 1
ATOM 1530 C CA . ILE A 1 209 ? 0.734 8.676 -18.772 1.00 88.94 209 ILE A CA 1
ATOM 1531 C C . ILE A 1 209 ? 0.065 8.564 -20.146 1.00 88.94 209 ILE A C 1
ATOM 1533 O O . ILE A 1 209 ? -0.662 9.472 -20.545 1.00 88.94 209 ILE A O 1
ATOM 1537 N N . ALA A 1 210 ? 0.257 7.441 -20.844 1.00 90.69 210 ALA A N 1
ATOM 1538 C CA . ALA A 1 210 ? -0.316 7.218 -22.171 1.00 90.69 210 ALA A CA 1
ATOM 1539 C C . ALA A 1 210 ? -1.855 7.203 -22.160 1.00 90.69 210 ALA A C 1
ATOM 1541 O O . ALA A 1 210 ? -2.485 7.678 -23.102 1.00 90.69 210 ALA A O 1
ATOM 1542 N N . GLN A 1 211 ? -2.469 6.701 -21.086 1.00 90.00 211 GLN A N 1
ATOM 1543 C CA . GLN A 1 211 ? -3.925 6.713 -20.907 1.00 90.00 211 GLN A CA 1
ATOM 1544 C C . GLN A 1 211 ? -4.482 8.088 -20.505 1.00 90.00 211 GLN A C 1
ATOM 1546 O O . GLN A 1 211 ? -5.679 8.333 -20.649 1.00 90.00 211 GLN A O 1
ATOM 1551 N N . ASN A 1 212 ? -3.642 8.986 -19.979 1.00 89.44 212 ASN A N 1
ATOM 1552 C CA . ASN A 1 212 ? -4.052 10.292 -19.462 1.00 89.44 212 ASN A CA 1
ATOM 1553 C C . ASN A 1 212 ? -3.135 11.424 -19.969 1.00 89.44 212 ASN A C 1
ATOM 1555 O O . ASN A 1 212 ? -2.574 12.165 -19.149 1.00 89.44 212 ASN A O 1
ATOM 1559 N N . PRO A 1 213 ? -2.991 11.604 -21.298 1.00 79.12 213 PRO A N 1
ATOM 1560 C CA . PRO A 1 213 ? -2.197 12.695 -21.840 1.00 79.12 213 PRO A CA 1
ATOM 1561 C C . PRO A 1 213 ? -2.819 14.011 -21.353 1.00 79.12 213 PRO A C 1
ATOM 1563 O O . PRO A 1 213 ? -4.025 14.211 -21.487 1.00 79.12 213 PRO A O 1
ATOM 1566 N N . ASN A 1 214 ? -2.018 14.893 -20.751 1.00 87.81 214 ASN A N 1
ATOM 1567 C CA . ASN A 1 214 ? -2.398 16.198 -20.170 1.00 87.81 214 ASN A CA 1
ATOM 1568 C C . ASN A 1 214 ? -2.856 16.223 -18.701 1.00 87.81 214 ASN A C 1
ATOM 1570 O O . ASN A 1 214 ? -3.163 17.303 -18.190 1.00 87.81 214 ASN A O 1
ATOM 1574 N N . LYS A 1 215 ? -2.868 15.100 -17.971 1.00 82.69 215 LYS A N 1
ATOM 1575 C CA . LYS A 1 215 ? -3.061 15.169 -16.512 1.00 82.69 215 LYS A CA 1
ATOM 1576 C C . LYS A 1 215 ? -1.753 15.507 -15.799 1.00 82.69 215 LYS A C 1
ATOM 1578 O O . LYS A 1 215 ? -0.772 14.783 -15.898 1.00 82.69 215 LYS A O 1
ATOM 1583 N N . SER A 1 216 ? -1.775 16.580 -15.009 1.00 76.94 216 SER A N 1
ATOM 1584 C CA . SER A 1 216 ? -0.669 16.985 -14.125 1.00 76.94 216 SER A CA 1
ATOM 1585 C C . SER A 1 216 ? -0.611 16.196 -12.811 1.00 76.94 216 SER A C 1
ATOM 1587 O O . SER A 1 216 ? 0.348 16.313 -12.051 1.00 76.94 216 SER A O 1
ATOM 1589 N N . ILE A 1 217 ? -1.651 15.407 -12.523 1.00 77.81 217 ILE A N 1
ATOM 1590 C CA . ILE A 1 217 ? -1.735 14.508 -11.373 1.00 77.81 217 ILE A CA 1
ATOM 1591 C C . ILE A 1 217 ? -2.160 13.147 -11.897 1.00 77.81 217 ILE A C 1
ATOM 1593 O O . ILE A 1 217 ? -3.239 13.005 -12.477 1.00 77.81 217 ILE A O 1
ATOM 1597 N N . LEU A 1 218 ? -1.310 12.158 -11.662 1.00 80.38 218 LEU A N 1
ATOM 1598 C CA . LEU A 1 218 ? -1.573 10.767 -11.977 1.00 80.38 218 LEU A CA 1
ATOM 1599 C C . LEU A 1 218 ? -1.694 9.993 -10.669 1.00 80.38 218 LEU A C 1
ATOM 1601 O O . LEU A 1 218 ? -0.961 10.247 -9.713 1.00 80.38 218 LEU A O 1
ATOM 1605 N N . THR A 1 219 ? -2.643 9.067 -10.631 1.00 80.69 219 THR A N 1
ATOM 1606 C CA . THR A 1 219 ? -2.837 8.154 -9.508 1.00 80.69 219 THR A CA 1
ATOM 1607 C C . THR A 1 219 ? -2.466 6.769 -9.991 1.00 80.69 219 THR A C 1
ATOM 1609 O O . THR A 1 219 ? -3.058 6.288 -10.953 1.00 80.69 219 THR A O 1
ATOM 1612 N N . LEU A 1 220 ? -1.495 6.155 -9.321 1.00 78.31 220 LEU A N 1
ATOM 1613 C CA . LEU A 1 220 ? -1.195 4.739 -9.472 1.00 78.31 220 LEU A CA 1
ATOM 1614 C C . LEU A 1 220 ? -1.804 3.964 -8.311 1.00 78.31 220 LEU A C 1
ATOM 1616 O O . LEU A 1 220 ? -2.004 4.502 -7.218 1.00 78.31 220 LEU A O 1
ATOM 1620 N N . THR A 1 221 ? -2.109 2.708 -8.582 1.00 79.69 221 THR A N 1
ATOM 1621 C CA . THR A 1 221 ? -2.668 1.755 -7.638 1.00 79.69 221 THR A CA 1
ATOM 1622 C C . THR A 1 221 ? -1.820 0.485 -7.614 1.00 79.69 221 THR A C 1
ATOM 1624 O O . THR A 1 221 ? -1.125 0.191 -8.592 1.00 79.69 221 THR A O 1
ATOM 1627 N N . PRO A 1 222 ? -1.988 -0.360 -6.585 1.00 78.00 222 PRO A N 1
ATOM 1628 C CA . PRO A 1 222 ? -1.357 -1.674 -6.553 1.00 78.00 222 PRO A CA 1
ATOM 1629 C C . PRO A 1 222 ? -1.630 -2.552 -7.786 1.00 78.00 222 PRO A C 1
ATOM 1631 O O . PRO A 1 222 ? -0.826 -3.429 -8.086 1.00 78.00 222 PRO A O 1
ATOM 1634 N N . LYS A 1 223 ? -2.733 -2.334 -8.530 1.00 79.62 223 LYS A N 1
ATOM 1635 C CA . LYS A 1 223 ? -2.999 -3.065 -9.791 1.00 79.62 223 LYS A CA 1
ATOM 1636 C C . LYS A 1 223 ? -2.042 -2.678 -10.905 1.00 79.62 223 LYS A C 1
ATOM 1638 O O . LYS A 1 223 ? -1.782 -3.501 -11.773 1.00 79.62 223 LYS A O 1
ATOM 1643 N N . ASP A 1 224 ? -1.587 -1.432 -10.897 1.00 81.12 224 ASP A N 1
ATOM 1644 C CA . ASP A 1 224 ? -0.776 -0.874 -11.971 1.00 81.12 224 ASP A CA 1
ATOM 1645 C C . ASP A 1 224 ? 0.683 -1.313 -11.821 1.00 81.12 224 ASP A C 1
ATOM 1647 O O . ASP A 1 224 ? 1.345 -1.597 -12.812 1.00 81.12 224 ASP A O 1
ATOM 1651 N N . VAL A 1 225 ? 1.173 -1.397 -10.578 1.00 80.50 225 VAL A N 1
ATOM 1652 C CA . VAL A 1 225 ? 2.580 -1.701 -10.263 1.00 80.50 225 VAL A CA 1
ATOM 1653 C C . VAL A 1 225 ? 2.798 -3.187 -9.960 1.00 80.50 225 VAL A C 1
ATOM 1655 O O . VAL A 1 225 ? 3.815 -3.753 -10.362 1.00 80.50 225 VAL A O 1
ATOM 1658 N N . GLY A 1 226 ? 1.847 -3.831 -9.279 1.00 78.56 226 GLY A N 1
ATOM 1659 C CA . GLY A 1 226 ? 1.944 -5.225 -8.846 1.00 78.56 226 GLY A CA 1
ATOM 1660 C C . GLY A 1 226 ? 2.657 -5.427 -7.502 1.00 78.56 226 GLY A C 1
ATOM 1661 O O . GLY A 1 226 ? 2.859 -4.500 -6.715 1.00 78.56 226 GLY A O 1
ATOM 1662 N N . ASP A 1 227 ? 2.985 -6.683 -7.206 1.00 82.31 227 ASP A N 1
ATOM 1663 C CA . ASP A 1 227 ? 3.759 -7.098 -6.027 1.00 82.31 227 ASP A CA 1
ATOM 1664 C C . ASP A 1 227 ? 5.260 -6.965 -6.334 1.00 82.31 227 ASP A C 1
ATOM 1666 O O . ASP A 1 227 ? 5.744 -7.511 -7.328 1.00 82.31 227 ASP A O 1
ATOM 1670 N N . LEU A 1 228 ? 6.002 -6.236 -5.495 1.00 79.38 228 LEU A N 1
ATOM 1671 C CA . LEU A 1 228 ? 7.445 -6.021 -5.661 1.00 79.38 228 LEU A CA 1
ATOM 1672 C C . LEU A 1 228 ? 8.302 -7.184 -5.147 1.00 79.38 228 LEU A C 1
ATOM 1674 O O . LEU A 1 228 ? 9.532 -7.131 -5.218 1.00 79.38 228 LEU A O 1
ATOM 1678 N N . GLY A 1 229 ? 7.682 -8.235 -4.617 1.00 80.38 229 GLY A N 1
ATOM 1679 C CA . GLY A 1 229 ? 8.354 -9.445 -4.170 1.00 80.38 229 GLY A CA 1
ATOM 1680 C C . GLY A 1 229 ? 9.050 -9.308 -2.814 1.00 80.38 229 GLY A C 1
ATOM 1681 O O . GLY A 1 229 ? 9.559 -10.301 -2.298 1.00 80.38 229 GLY A O 1
ATOM 1682 N N . VAL A 1 230 ? 9.032 -8.126 -2.201 1.00 80.56 230 VAL A N 1
ATOM 1683 C CA . VAL A 1 230 ? 9.742 -7.807 -0.957 1.00 80.56 230 VAL A CA 1
ATOM 1684 C C . VAL A 1 230 ? 8.802 -7.141 0.035 1.00 80.56 230 VAL A C 1
ATOM 1686 O O . VAL A 1 230 ? 7.916 -6.399 -0.380 1.00 80.56 230 VAL A O 1
ATOM 1689 N N . ASP A 1 231 ? 8.999 -7.406 1.324 1.00 85.62 231 ASP A N 1
ATOM 1690 C CA . ASP A 1 231 ? 8.310 -6.664 2.378 1.00 85.62 231 ASP A CA 1
ATOM 1691 C C . ASP A 1 231 ? 8.811 -5.216 2.382 1.00 85.62 231 ASP A C 1
ATOM 1693 O O . ASP A 1 231 ? 9.988 -4.946 2.636 1.00 85.62 231 ASP A O 1
ATOM 1697 N N . LEU A 1 232 ? 7.928 -4.288 2.026 1.00 86.38 232 LEU A N 1
ATOM 1698 C CA . LEU A 1 232 ? 8.246 -2.871 1.962 1.00 86.38 232 LEU A CA 1
ATOM 1699 C C . LEU A 1 232 ? 7.943 -2.175 3.283 1.00 86.38 232 LEU A C 1
ATOM 1701 O O . LEU A 1 232 ? 8.557 -1.144 3.564 1.00 86.38 232 LEU A O 1
ATOM 1705 N N . GLY A 1 233 ? 6.983 -2.670 4.067 1.00 90.00 233 GLY A N 1
ATOM 1706 C CA . GLY A 1 233 ? 6.391 -1.873 5.125 1.00 90.00 233 GLY A CA 1
ATOM 1707 C C . GLY A 1 233 ? 5.203 -2.493 5.841 1.00 90.00 233 GLY A C 1
ATOM 1708 O O . GLY A 1 233 ? 4.774 -3.621 5.613 1.00 90.00 233 GLY A O 1
ATOM 1709 N N . ARG A 1 234 ? 4.614 -1.654 6.687 1.00 91.38 234 ARG A N 1
ATOM 1710 C CA . ARG A 1 234 ? 3.497 -1.995 7.565 1.00 91.38 234 ARG A CA 1
ATOM 1711 C C . ARG A 1 234 ? 2.449 -0.896 7.570 1.00 91.38 234 ARG A C 1
ATOM 1713 O O . ARG A 1 234 ? 2.695 0.232 7.134 1.00 91.38 234 ARG A O 1
ATOM 1720 N N . GLY A 1 235 ? 1.274 -1.198 8.096 1.00 90.06 235 GLY A N 1
ATOM 1721 C CA . GLY A 1 235 ? 0.224 -0.216 8.279 1.00 90.06 235 GLY A CA 1
ATOM 1722 C C . GLY A 1 235 ? -0.802 -0.601 9.325 1.00 90.06 235 GLY A C 1
ATOM 1723 O O . GLY A 1 235 ? -0.771 -1.685 9.888 1.00 90.06 235 GLY A O 1
ATOM 1724 N N . PHE A 1 236 ? -1.723 0.321 9.572 1.00 85.75 236 PHE A N 1
ATOM 1725 C CA . PHE A 1 236 ? -2.820 0.150 10.509 1.00 85.75 236 PHE A CA 1
ATOM 1726 C C . PHE A 1 236 ? -4.144 0.461 9.826 1.00 85.75 236 PHE A C 1
ATOM 1728 O O . PHE A 1 236 ? -4.307 1.509 9.191 1.00 85.75 236 PHE A O 1
ATOM 1735 N N . GLU A 1 237 ? -5.098 -0.449 9.972 1.00 83.12 237 GLU A N 1
ATOM 1736 C CA . GLU A 1 237 ? -6.471 -0.304 9.492 1.00 83.12 237 GLU A CA 1
ATOM 1737 C C . GLU A 1 237 ? -7.445 -0.288 10.670 1.00 83.12 237 GLU A C 1
ATOM 1739 O O . GLU A 1 237 ? -7.180 -0.866 11.720 1.00 83.12 237 GLU A O 1
ATOM 1744 N N . ARG A 1 238 ? -8.588 0.385 10.523 1.00 80.31 238 ARG A N 1
ATOM 1745 C CA . ARG A 1 238 ? -9.620 0.388 11.569 1.00 80.31 238 ARG A CA 1
ATOM 1746 C C . ARG A 1 238 ? -10.483 -0.861 11.453 1.00 80.31 238 ARG A C 1
ATOM 1748 O O . ARG A 1 238 ? -11.121 -1.073 10.422 1.00 80.31 238 ARG A O 1
ATOM 1755 N N . ILE A 1 239 ? -10.591 -1.630 12.532 1.00 71.38 239 ILE A N 1
ATOM 1756 C CA . ILE A 1 239 ? -11.533 -2.750 12.622 1.00 71.38 239 ILE A CA 1
ATOM 1757 C C . ILE A 1 239 ? -12.958 -2.188 12.519 1.00 71.38 239 ILE A C 1
ATOM 1759 O O . ILE A 1 239 ? -13.293 -1.217 13.187 1.00 71.38 239 ILE A O 1
ATOM 1763 N N . ALA A 1 240 ? -13.790 -2.756 11.641 1.00 61.31 240 ALA A N 1
ATOM 1764 C CA . ALA A 1 240 ? -15.150 -2.281 11.332 1.00 61.31 240 ALA A CA 1
ATOM 1765 C C . ALA A 1 240 ? -15.262 -0.849 10.753 1.00 61.31 240 ALA A C 1
ATOM 1767 O O . ALA A 1 240 ? -16.364 -0.413 10.405 1.00 61.31 240 ALA A O 1
ATOM 1768 N N . GLY A 1 241 ? -14.144 -0.139 10.568 1.00 56.88 241 GLY A N 1
ATOM 1769 C CA . GLY A 1 241 ? -14.101 1.132 9.859 1.00 56.88 241 GLY A CA 1
ATOM 1770 C C . GLY A 1 241 ? -14.390 0.906 8.377 1.00 56.88 241 GLY A C 1
ATOM 1771 O O . GLY A 1 241 ? -13.648 0.230 7.672 1.00 56.88 241 GLY A O 1
ATOM 1772 N N . SER A 1 242 ? -15.491 1.464 7.888 1.00 52.25 242 SER A N 1
ATOM 1773 C CA . SER A 1 242 ? -15.940 1.309 6.504 1.00 52.25 242 SER A CA 1
ATOM 1774 C C . SER A 1 242 ? -16.144 2.684 5.878 1.00 52.25 242 SER A C 1
ATOM 1776 O O . SER A 1 242 ? -16.556 3.622 6.561 1.00 52.25 242 SER A O 1
ATOM 1778 N N . LYS A 1 243 ? -15.922 2.808 4.559 1.00 49.0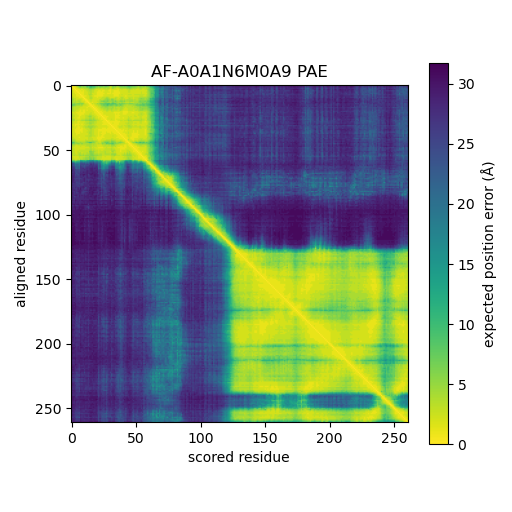3 243 LYS A N 1
ATOM 1779 C CA . LYS A 1 243 ? -16.277 4.023 3.795 1.00 49.03 243 LYS A CA 1
ATOM 1780 C C . LYS A 1 243 ? -17.752 4.412 3.991 1.00 49.03 243 LYS A C 1
ATOM 1782 O O . LYS A 1 243 ? -18.091 5.587 3.908 1.00 49.03 243 LYS A O 1
ATOM 1787 N N . PHE A 1 244 ? -18.608 3.429 4.267 1.00 48.59 244 PHE A N 1
ATOM 1788 C CA . PHE A 1 244 ? -20.046 3.599 4.456 1.00 48.59 244 PHE A CA 1
ATOM 1789 C C . PHE A 1 244 ? -20.436 3.963 5.894 1.00 48.59 244 PHE A C 1
ATOM 1791 O O . PHE A 1 244 ? -21.493 4.548 6.078 1.00 48.59 244 PHE A O 1
ATOM 1798 N N . ASN A 1 245 ? -19.579 3.683 6.886 1.00 57.34 245 ASN A N 1
ATOM 1799 C CA . ASN A 1 245 ? -19.796 4.028 8.296 1.00 57.34 245 ASN A CA 1
ATOM 1800 C C . ASN A 1 245 ? -18.525 4.660 8.895 1.00 57.34 245 ASN A C 1
ATOM 1802 O O . ASN A 1 245 ? -17.836 4.032 9.700 1.00 57.34 245 ASN A O 1
ATOM 1806 N N . PRO A 1 246 ? -18.182 5.896 8.494 1.00 55.31 246 PRO A N 1
ATOM 1807 C CA . PRO A 1 246 ? -16.948 6.557 8.920 1.00 55.31 246 PRO A CA 1
ATOM 1808 C C . PRO A 1 246 ? -16.916 6.910 10.416 1.00 55.31 246 PRO A C 1
ATOM 1810 O O . PRO A 1 246 ? -15.831 7.154 10.943 1.00 55.31 246 PRO A O 1
ATOM 1813 N N . GLU A 1 247 ? -18.079 6.926 11.078 1.00 55.91 247 GLU A N 1
ATOM 1814 C CA . GLU A 1 247 ? -18.241 7.230 12.508 1.00 55.91 247 GLU A CA 1
ATOM 1815 C C . GLU A 1 247 ? -18.019 6.010 13.419 1.00 55.91 247 GLU A C 1
ATOM 1817 O O . GLU A 1 247 ? -17.875 6.171 14.629 1.00 55.91 247 GLU A O 1
ATOM 1822 N N . LEU A 1 248 ? -17.932 4.795 12.858 1.00 56.25 248 LEU A N 1
ATOM 1823 C CA . LEU A 1 248 ? -17.517 3.615 13.619 1.00 56.25 248 LEU A CA 1
ATOM 1824 C C . LEU A 1 248 ? -16.026 3.732 13.957 1.00 56.25 248 LEU A C 1
ATOM 1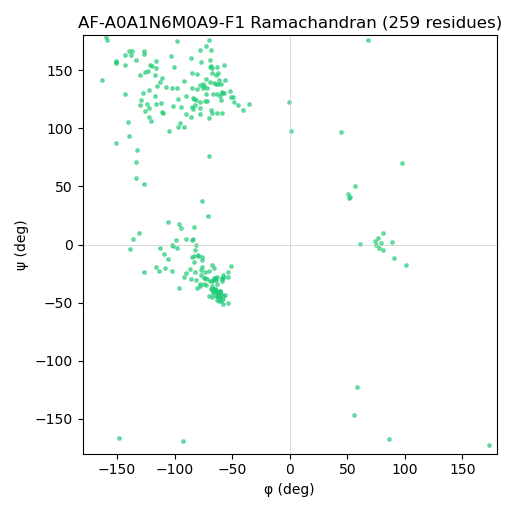826 O O . LEU A 1 248 ? -15.154 3.609 13.094 1.00 56.25 248 LEU A O 1
ATOM 1830 N N . GLN A 1 249 ? -15.748 3.975 15.235 1.00 59.16 249 GLN A N 1
ATOM 1831 C CA . GLN A 1 249 ? -14.406 3.951 15.804 1.00 59.16 249 GLN A CA 1
ATOM 1832 C C . GLN A 1 249 ? -14.127 2.543 16.327 1.00 59.16 249 GLN A C 1
ATOM 1834 O O . GLN A 1 249 ? -14.610 2.158 17.388 1.00 59.16 249 GLN A O 1
ATOM 1839 N N . GLY A 1 250 ? -13.381 1.756 15.557 1.00 63.75 250 GLY A N 1
ATOM 1840 C CA . GLY A 1 250 ? -12.848 0.479 16.022 1.00 63.75 250 GLY A CA 1
ATOM 1841 C C . GLY A 1 250 ? -11.367 0.571 16.361 1.00 63.75 250 GLY A C 1
ATOM 1842 O O . GLY A 1 250 ? -10.676 1.495 15.924 1.00 63.75 250 GLY A O 1
ATOM 1843 N N . ALA A 1 251 ? -10.880 -0.408 17.124 1.00 68.81 251 ALA A N 1
ATOM 1844 C CA . ALA A 1 251 ? -9.454 -0.573 17.372 1.00 68.81 251 ALA A CA 1
ATOM 1845 C C . ALA A 1 251 ? -8.687 -0.730 16.051 1.00 68.81 251 ALA A C 1
ATOM 1847 O O . ALA A 1 251 ? -9.237 -1.157 15.031 1.00 68.81 251 ALA A O 1
ATOM 1848 N N . THR A 1 252 ? -7.412 -0.366 16.060 1.00 77.31 252 THR A N 1
ATOM 1849 C CA . THR A 1 252 ? -6.545 -0.550 14.900 1.00 77.31 252 THR A CA 1
ATOM 1850 C C . THR A 1 252 ? -6.044 -1.985 14.835 1.00 77.31 252 THR A C 1
ATOM 1852 O O . THR A 1 252 ? -5.575 -2.518 15.838 1.00 77.31 252 THR A O 1
ATOM 1855 N N . ASN A 1 253 ? -6.101 -2.578 13.650 1.00 81.25 253 ASN A N 1
ATOM 1856 C CA . ASN A 1 253 ? -5.431 -3.823 13.318 1.00 81.25 253 ASN A CA 1
ATOM 1857 C C . ASN A 1 253 ? -4.122 -3.512 12.586 1.00 81.25 253 ASN A C 1
ATOM 1859 O O . ASN A 1 253 ? -4.114 -2.670 11.683 1.00 81.25 253 ASN A O 1
ATOM 1863 N N . MET A 1 254 ? -3.039 -4.178 12.977 1.00 81.19 254 MET A N 1
ATOM 1864 C CA . MET A 1 254 ? -1.759 -4.079 12.284 1.00 81.19 254 MET A CA 1
ATOM 1865 C C . MET A 1 254 ? -1.803 -4.938 11.016 1.00 81.19 254 MET A C 1
ATOM 1867 O O . MET A 1 254 ? -2.322 -6.052 11.013 1.00 81.19 254 MET A O 1
ATOM 1871 N N . VAL A 1 255 ? -1.267 -4.397 9.931 1.00 81.12 255 VAL A N 1
ATOM 1872 C CA . VAL A 1 255 ? -1.106 -5.067 8.644 1.00 81.12 255 VAL A CA 1
ATOM 1873 C C . VAL A 1 255 ? 0.373 -5.023 8.303 1.00 81.12 255 VAL A C 1
ATOM 1875 O O . VAL A 1 255 ? 0.915 -3.956 8.023 1.00 81.12 255 VAL A O 1
ATOM 1878 N N . GLU A 1 256 ? 1.020 -6.176 8.352 1.00 85.44 256 GLU A N 1
ATOM 1879 C CA . GLU A 1 256 ? 2.436 -6.333 8.018 1.00 85.44 256 GLU A CA 1
ATOM 1880 C C . GLU A 1 256 ? 2.607 -6.843 6.584 1.00 85.44 256 GLU A C 1
ATOM 1882 O O . GLU A 1 256 ? 1.625 -7.174 5.909 1.00 85.44 256 GLU A O 1
ATOM 1887 N N . ASN A 1 257 ? 3.858 -6.923 6.126 1.00 81.62 257 ASN A N 1
ATOM 1888 C CA . ASN A 1 257 ? 4.219 -7.476 4.828 1.00 81.62 257 ASN A CA 1
ATOM 1889 C C . ASN A 1 257 ? 3.506 -6.778 3.661 1.00 81.62 257 ASN A C 1
ATOM 1891 O O . ASN A 1 257 ? 2.880 -7.411 2.804 1.00 81.62 257 ASN A O 1
ATOM 1895 N N . LEU A 1 258 ? 3.563 -5.444 3.640 1.00 83.12 258 LEU A N 1
ATOM 1896 C CA . LEU A 1 258 ? 3.047 -4.653 2.527 1.00 83.12 258 LEU A CA 1
ATOM 1897 C C . LEU A 1 258 ? 4.059 -4.701 1.384 1.00 83.12 258 LEU A C 1
ATOM 1899 O O . LEU A 1 258 ? 5.142 -4.146 1.498 1.00 83.12 258 LEU A O 1
ATOM 1903 N N . ARG A 1 259 ? 3.710 -5.352 0.273 1.00 80.00 259 ARG A N 1
ATOM 1904 C CA . ARG A 1 259 ? 4.644 -5.606 -0.847 1.00 80.00 259 ARG A CA 1
ATOM 1905 C C . ARG A 1 259 ? 4.304 -4.856 -2.134 1.00 80.00 259 ARG A C 1
ATOM 1907 O O . ARG A 1 259 ? 5.037 -4.941 -3.117 1.00 80.00 259 ARG A O 1
ATOM 1914 N N . SER A 1 260 ? 3.195 -4.122 -2.135 1.00 78.38 260 SER A N 1
ATOM 1915 C CA . SER A 1 260 ? 2.708 -3.347 -3.279 1.00 78.38 260 SER A CA 1
ATOM 1916 C C . SER A 1 260 ? 2.618 -1.864 -2.943 1.00 78.38 260 SER A C 1
ATOM 1918 O O . SER A 1 260 ? 2.428 -1.494 -1.783 1.00 78.38 260 SER A O 1
ATOM 1920 N N . VAL A 1 261 ? 2.736 -1.040 -3.985 1.00 69.00 261 VAL A N 1
ATOM 1921 C CA . VAL A 1 261 ? 2.740 0.431 -3.927 1.00 69.00 261 VAL A CA 1
ATOM 1922 C C . VAL A 1 261 ? 1.438 0.992 -4.478 1.00 69.00 261 VAL A C 1
ATOM 1924 O O . VAL A 1 261 ? 0.943 0.438 -5.486 1.00 69.00 261 VAL A O 1
#

pLDDT: mean 72.11, std 19.61, range [28.36, 95.5]

Organism: NCBI:txid1918945

Radius of gyration: 23.16 Å; Cα contacts (8 Å, |Δi|>4): 376; chains: 1; bounding box: 51×61×55 Å

Nearest PDB structures (foldseek):
  4jiv-assembly1_D  TM=8.421E-01  e=9.974E-04  Vibrio cholerae O1 biovar El Tor str. N16961
  4jiw-assembly3_L  TM=6.370E-01  e=6.065E-04  Escherichia coli CFT073
  6p20-assembly1_D  TM=8.659E-01  e=3.454E-02  Phikzvirus phiKZ
  4ku0-assembly1_D  TM=5.841E-01  e=5.681E-02  Tequatrovirus T4

Secondary structure (DSSP, 8-state):
-PPPPBTTPBP--BTTBPP-BB----SS-EETTEEBP-TT-BBTTS-B-----SS---SS-S---S--HHHHHHHHTT--SS-PPPPPPPPPPP-S-----SHHHHHHHHTTSSSS------------HHHHHHHHSSTT--HHHHHSTT--HHHHHHHHHHSB-TTS-B-EETTEEPPPSEEEEESSHHHHHHHHHHHHHSSHHHHHHHHSTT-S-----HHHH-B-SS--EEEEEETT-BTTBTT--PPEEEEEEE-B-

Solvent-accessible surface area (backbone atoms only — not comparable to full-atom values): 15894 Å² total; per-residue (Å²): 131,84,83,86,58,29,44,62,44,66,49,87,44,57,94,94,44,71,58,42,34,30,71,34,49,34,94,82,35,65,56,96,90,30,31,28,43,42,44,66,29,38,29,73,86,76,50,52,38,88,71,70,64,95,88,63,86,62,66,85,44,87,67,85,83,66,86,51,73,56,48,50,56,32,62,77,66,64,46,62,80,55,86,66,79,84,79,77,81,77,77,88,81,77,90,87,76,81,82,84,86,69,70,69,64,60,55,60,62,64,60,68,69,69,75,72,81,82,71,95,72,78,98,75,69,80,69,57,63,71,57,52,41,74,52,51,70,49,95,88,46,48,52,56,64,56,27,9,34,84,58,47,68,68,45,26,44,46,16,28,76,65,19,37,38,70,77,66,54,64,51,68,58,96,91,38,76,47,57,50,65,49,22,53,29,21,68,29,52,59,44,42,42,52,51,54,50,47,40,67,70,70,46,37,48,58,53,53,45,71,77,40,77,90,59,86,72,53,60,71,39,41,84,57,64,36,74,71,86,44,75,32,21,37,30,19,29,35,44,84,46,36,97,89,40,76,83,48,84,43,64,71,43,82,44,69,70,38,33,57,90

InterPro domains:
  IPR008727 PAAR motif [PF05488] (4-50)

Foldseek 3Di:
DDDFAFFQDWDCADDPGHIWTFHDAAPPDDDPNTGTFAFQGDTPVGDTRHDDDPPDDTHPHVDDDDFDVLQVVCVVVVPAPAQAADDDDDDDDDPPDDDDDPPVVVVVVVVVVPPPDDDDDDPPDDQPVVLVCRQPVDPPRCQCQQAALPQDQVQQQCCQQPVQTSVRDFDADPNDTDRRQKRKHFNHNNLSSVQVVLCVPVCLVVVQCVVDPPDSGTHDGCVSRPFQVFWGTKIWGFDVCDPVCNVDGHGIDIGGRDGGD